Protein AF-D3D0L4-F1 (afdb_monomer_lite)

Sequence (229 aa):
MRTARRAQARGGSRGRPVRPGLAGVAFLGLAGSCLVVATGGRLARQPLAEPPTTWGGLLNPVSTDSMSVLPALLIGGIALTLAAWVRAYVLAESHRLSARAGLVLLALWMAPVTFGPPILSLDVYSYAAHGMMLATSLDPYSTAPVALPLGSPQITAVDPLWRSSLAPYGPLALAVFRAVHTLTGGSLIGRHRFRQRTTRTTGWLPRGGQSRVTPAGQTTWTVLFLLRA

Radius of gyration: 30.17 Å; chains: 1; bounding box: 71×50×128 Å

Secondary structure (DSSP, 8-state):
--------------PPP-PPPHHHHHHHHHHHHHHHHHHHHHHS--TT---S--GGGTT----SSS--SHHHHHHHHHHHHHHHHHHHHHHHHTT-S-HHHHHHHHHHHHHHHHHS---S-SHHHHHHHHHHHHHTT--TTTS-GGGSPTT-HHHHTS-GGGTTPPP-S-HHHHHHHHHHHHHHTT-SSTT--------------------------------------

Structure (mmCIF, N/CA/C/O backbone):
data_AF-D3D0L4-F1
#
_entry.id   AF-D3D0L4-F1
#
loop_
_atom_site.group_PDB
_atom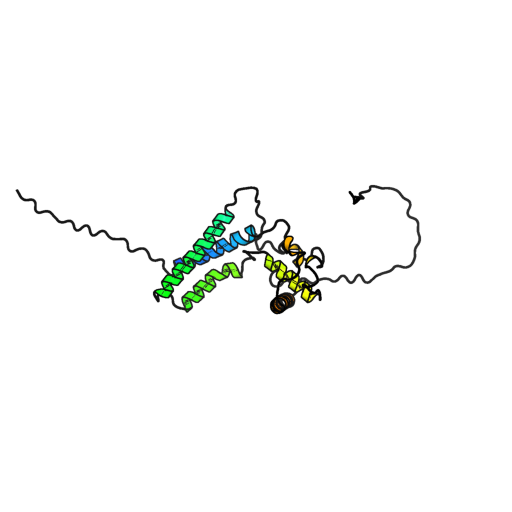_site.id
_atom_site.type_symbol
_atom_site.label_atom_id
_atom_site.label_alt_id
_atom_site.label_comp_id
_atom_site.label_asym_id
_atom_site.label_entity_id
_atom_site.label_seq_id
_atom_site.pdbx_PDB_ins_code
_atom_site.Cartn_x
_atom_site.Cartn_y
_atom_site.Cartn_z
_atom_site.occupancy
_atom_site.B_iso_or_equiv
_atom_site.auth_seq_id
_atom_site.auth_comp_id
_atom_site.auth_asym_id
_atom_site.auth_atom_id
_atom_site.pdbx_PDB_model_num
ATOM 1 N N . MET A 1 1 ? -24.175 31.500 70.469 1.00 50.28 1 MET A N 1
ATOM 2 C CA . MET A 1 1 ? -23.098 30.621 69.953 1.00 50.28 1 MET A CA 1
ATOM 3 C C . MET A 1 1 ? -23.670 29.259 69.565 1.00 50.28 1 MET A C 1
ATOM 5 O O . MET A 1 1 ? -24.008 28.508 70.465 1.00 50.28 1 MET A O 1
ATOM 9 N N . ARG A 1 2 ? -23.782 28.957 68.262 1.00 44.59 2 ARG A N 1
ATOM 10 C CA . ARG A 1 2 ? -23.497 27.649 67.615 1.00 44.59 2 ARG A CA 1
ATOM 11 C C . ARG A 1 2 ? -24.146 27.597 66.230 1.00 44.59 2 ARG A C 1
ATOM 13 O O . ARG A 1 2 ? -25.308 27.259 66.052 1.00 44.59 2 ARG A O 1
ATOM 20 N N . THR A 1 3 ? -23.331 27.960 65.255 1.00 51.41 3 THR A N 1
ATOM 21 C CA . THR A 1 3 ? -23.494 27.743 63.823 1.00 51.41 3 THR A CA 1
ATOM 22 C C . THR A 1 3 ? -23.513 26.240 63.520 1.00 51.41 3 THR A C 1
ATOM 24 O O . THR A 1 3 ? -22.490 25.564 63.620 1.00 51.41 3 THR A O 1
ATOM 27 N N . ALA A 1 4 ? -24.672 25.696 63.142 1.00 52.41 4 ALA A N 1
ATOM 28 C CA . ALA A 1 4 ? -24.765 24.341 62.605 1.00 52.41 4 ALA A CA 1
ATOM 29 C C . ALA A 1 4 ? -24.434 24.370 61.105 1.00 52.41 4 ALA A C 1
ATOM 31 O O . ALA A 1 4 ? -25.174 24.867 60.259 1.00 52.41 4 ALA A O 1
ATOM 32 N N . ARG A 1 5 ? -23.230 23.884 60.824 1.00 51.62 5 ARG A N 1
ATOM 33 C CA . ARG A 1 5 ? -22.527 23.821 59.547 1.00 51.62 5 ARG A CA 1
ATOM 34 C C . ARG A 1 5 ? -23.326 22.993 58.526 1.00 51.62 5 ARG A C 1
ATOM 36 O O . ARG A 1 5 ? -23.406 21.774 58.645 1.00 51.62 5 ARG A O 1
ATOM 43 N N . ARG A 1 6 ? -23.873 23.646 57.492 1.00 51.75 6 ARG A N 1
ATOM 44 C CA . ARG A 1 6 ? -24.316 22.995 56.244 1.00 51.75 6 ARG A CA 1
ATOM 45 C C . ARG A 1 6 ? -23.112 22.265 55.638 1.00 51.75 6 ARG A C 1
ATOM 47 O O . ARG A 1 6 ? -22.229 22.896 55.061 1.00 51.75 6 ARG A O 1
ATOM 54 N N . ALA A 1 7 ? -23.058 20.946 55.785 1.00 52.03 7 ALA A N 1
ATOM 55 C CA . ALA A 1 7 ? -22.120 20.110 55.051 1.00 52.03 7 ALA A CA 1
ATOM 56 C C . ALA A 1 7 ? -22.568 20.065 53.583 1.00 52.03 7 ALA A C 1
ATOM 58 O O . ALA A 1 7 ? -23.422 19.281 53.183 1.00 52.03 7 ALA A O 1
ATOM 59 N N . GLN A 1 8 ? -22.015 20.978 52.789 1.00 53.69 8 GLN A N 1
ATOM 60 C CA . GLN A 1 8 ? -22.082 20.958 51.335 1.00 53.69 8 GLN A CA 1
ATOM 61 C C . GLN A 1 8 ? -21.360 19.698 50.845 1.00 53.69 8 GLN A C 1
ATOM 63 O O . GLN A 1 8 ? -20.135 19.668 50.728 1.00 53.69 8 GLN A O 1
ATOM 68 N N . ALA A 1 9 ? -22.127 18.648 50.559 1.00 51.22 9 ALA A N 1
ATOM 69 C CA . ALA A 1 9 ? -21.675 17.529 49.752 1.00 51.22 9 ALA A CA 1
ATOM 70 C C . ALA A 1 9 ? -21.404 18.047 48.330 1.00 51.22 9 ALA A C 1
ATOM 72 O O . ALA A 1 9 ? -22.273 18.043 47.461 1.00 51.22 9 ALA A O 1
ATOM 73 N N . ARG A 1 10 ? -20.188 18.551 48.096 1.00 53.88 10 ARG A N 1
ATOM 74 C CA . ARG A 1 10 ? -19.657 18.799 46.754 1.00 53.88 10 ARG A CA 1
ATOM 75 C C . ARG A 1 10 ? -19.367 17.442 46.116 1.00 53.88 10 ARG A C 1
ATOM 77 O O . ARG A 1 10 ? -18.237 16.964 46.124 1.00 53.88 10 ARG A O 1
ATOM 84 N N . GLY A 1 11 ? -20.416 16.810 45.596 1.00 48.56 11 GLY A N 1
ATOM 85 C CA . GLY A 1 11 ? -20.306 15.693 44.671 1.00 48.56 11 GLY A CA 1
ATOM 86 C C . GLY A 1 11 ? -19.622 16.183 43.402 1.00 48.56 11 GLY A C 1
ATOM 87 O O . GLY A 1 11 ? -20.273 16.689 42.495 1.00 48.56 11 GLY A O 1
ATOM 88 N N . GLY A 1 12 ? -18.293 16.087 43.365 1.00 46.38 12 GLY A N 1
ATOM 89 C CA . GLY A 1 12 ? -17.525 16.308 42.152 1.00 46.38 12 GLY A CA 1
ATOM 90 C C . GLY A 1 12 ? -17.968 15.289 41.113 1.00 46.38 12 GLY A C 1
ATOM 91 O O . GLY A 1 12 ? -17.686 14.097 41.246 1.00 46.38 12 GLY A O 1
ATOM 92 N N . SER A 1 13 ? -18.673 15.753 40.085 1.00 54.22 13 SER A N 1
ATOM 93 C CA . SER A 1 13 ? -18.936 14.993 38.873 1.00 54.22 13 SER A CA 1
ATOM 94 C C . SER A 1 13 ? -17.592 14.669 38.223 1.00 54.22 13 SER A C 1
ATOM 96 O O . SER A 1 13 ? -17.082 15.440 37.410 1.00 54.22 13 SER A O 1
ATOM 98 N N . ARG A 1 14 ? -16.978 13.542 38.604 1.00 60.66 14 ARG A N 1
ATOM 99 C CA . ARG A 1 14 ? -15.892 12.942 37.828 1.00 60.66 14 ARG A CA 1
ATOM 100 C C . ARG A 1 14 ? -16.480 12.687 36.447 1.00 60.66 14 ARG A C 1
ATOM 102 O O . ARG A 1 14 ? -17.288 11.772 36.291 1.00 60.66 14 ARG A O 1
ATOM 109 N N . GLY A 1 15 ? -16.156 13.555 35.487 1.00 49.94 15 GLY A N 1
ATOM 110 C CA . GLY A 1 15 ? -16.607 13.421 34.110 1.00 49.94 15 GLY A CA 1
ATOM 111 C C . GLY A 1 15 ? -16.302 12.002 33.663 1.00 49.94 15 GLY A C 1
ATOM 112 O O . GLY A 1 15 ? -15.143 11.585 33.684 1.00 49.94 15 GLY A O 1
ATOM 113 N N . ARG A 1 16 ? -17.344 11.219 33.355 1.00 56.38 16 ARG A N 1
ATOM 114 C CA . ARG A 1 16 ? -17.141 9.890 32.780 1.00 56.38 16 ARG A CA 1
ATOM 115 C C . ARG A 1 16 ? -16.268 10.101 31.543 1.00 56.38 16 ARG A C 1
ATOM 117 O O . ARG A 1 16 ? -16.664 10.906 30.700 1.00 56.38 16 ARG A O 1
ATOM 124 N N . PRO A 1 17 ? -15.101 9.441 31.428 1.00 56.28 17 PRO A N 1
ATOM 125 C CA . PRO A 1 17 ? -14.275 9.589 30.242 1.00 56.28 17 PRO A CA 1
ATOM 126 C C . PRO A 1 17 ? -15.148 9.267 29.031 1.00 56.28 17 PRO A C 1
ATOM 128 O O . PRO A 1 17 ? -15.753 8.191 28.980 1.00 56.28 17 PRO A O 1
ATOM 131 N N . VAL A 1 18 ? -15.272 10.225 28.107 1.00 60.69 18 VAL A N 1
ATOM 132 C CA . VAL A 1 18 ? -16.044 10.057 26.874 1.00 60.69 18 VAL A CA 1
ATOM 133 C C . VAL A 1 18 ? -15.388 8.915 26.112 1.00 60.69 18 VAL A C 1
ATOM 135 O O . VAL A 1 18 ? -14.315 9.062 25.528 1.00 60.69 18 VAL A O 1
ATOM 138 N N . ARG A 1 19 ? -15.991 7.727 26.191 1.00 63.28 19 ARG A N 1
ATOM 139 C CA . ARG A 1 19 ? -15.509 6.566 25.452 1.00 63.28 19 ARG A CA 1
ATOM 140 C C . ARG A 1 19 ? -15.881 6.798 23.988 1.00 63.28 19 ARG A C 1
ATOM 142 O O . ARG A 1 19 ? -17.060 7.011 23.710 1.00 63.28 19 ARG A O 1
ATOM 149 N N . PRO A 1 20 ? -14.916 6.782 23.060 1.00 63.25 20 PRO A N 1
ATOM 150 C CA . PRO A 1 20 ? -15.214 6.943 21.644 1.00 63.25 20 PRO A CA 1
ATOM 151 C C . PRO A 1 20 ? -16.173 5.834 21.202 1.00 63.25 20 PRO A C 1
ATOM 153 O O . PRO A 1 20 ? -15.928 4.652 21.452 1.00 63.25 20 PRO A O 1
ATOM 156 N N . GLY A 1 21 ? -17.272 6.214 20.555 1.00 85.19 21 GLY A N 1
ATOM 157 C CA . GLY A 1 21 ? -18.144 5.254 19.886 1.00 85.19 21 GLY A CA 1
ATOM 158 C C . GLY A 1 21 ? -17.439 4.598 18.696 1.00 85.19 21 GLY A C 1
ATOM 159 O O . GLY A 1 21 ? -16.417 5.094 18.215 1.00 85.19 21 GLY A O 1
ATOM 160 N N . LEU A 1 22 ? -18.019 3.510 18.184 1.00 91.50 22 LEU A N 1
ATOM 161 C CA . LEU A 1 22 ? -17.522 2.776 17.012 1.00 91.50 22 LEU A CA 1
ATOM 162 C C . LEU A 1 22 ? -17.216 3.705 15.821 1.00 91.50 22 LEU A C 1
ATOM 164 O O . LEU A 1 22 ? -16.185 3.559 15.174 1.00 91.50 22 LEU A O 1
ATOM 168 N N . ALA A 1 23 ? -18.068 4.706 15.583 1.00 93.12 23 ALA A N 1
ATOM 169 C CA . ALA A 1 23 ? -17.879 5.699 14.526 1.00 93.12 23 ALA A CA 1
ATOM 170 C C . ALA A 1 23 ? -16.586 6.517 14.691 1.00 93.12 23 ALA A C 1
ATOM 172 O O . ALA A 1 23 ? -15.894 6.786 13.714 1.00 93.12 23 ALA A O 1
ATOM 173 N N . GLY A 1 24 ? -16.214 6.866 15.927 1.00 94.19 24 GLY A N 1
ATOM 174 C CA . GLY A 1 24 ? -14.961 7.571 16.199 1.00 94.19 24 GLY A CA 1
ATOM 175 C C . GLY A 1 24 ? -13.737 6.698 15.923 1.00 94.19 24 GLY A C 1
ATOM 176 O O . GLY A 1 24 ? -12.728 7.193 15.435 1.00 94.19 24 GLY A O 1
ATOM 177 N N . VAL A 1 25 ? -13.835 5.393 16.191 1.00 95.94 25 VAL A N 1
ATOM 178 C CA . VAL A 1 25 ? -12.782 4.416 15.869 1.00 95.94 25 VAL A CA 1
ATOM 179 C C . VAL A 1 25 ? -12.662 4.233 14.353 1.00 95.94 25 VAL A C 1
ATOM 181 O O . VAL A 1 25 ? -11.556 4.290 13.819 1.00 95.94 25 VAL A O 1
ATOM 184 N N . ALA A 1 26 ? -13.796 4.113 13.656 1.00 96.88 26 ALA A N 1
ATOM 185 C CA . ALA A 1 26 ? -13.862 4.049 12.198 1.00 96.88 26 ALA A CA 1
ATOM 186 C C . ALA A 1 26 ? -13.193 5.265 11.544 1.00 96.88 26 ALA A C 1
ATOM 188 O O . ALA A 1 26 ? -12.295 5.098 10.720 1.00 96.88 26 ALA A O 1
ATOM 189 N N . PHE A 1 27 ? -13.583 6.471 11.968 1.00 97.12 27 PHE A N 1
ATOM 190 C CA . PHE A 1 27 ? -13.041 7.726 11.455 1.00 97.12 27 PHE A CA 1
ATOM 191 C C . PHE A 1 27 ? -11.536 7.849 11.692 1.00 97.12 27 PHE A C 1
ATOM 193 O O . PHE A 1 27 ? -10.813 8.221 10.776 1.00 97.12 27 PHE A O 1
ATOM 200 N N . LEU A 1 28 ? -11.053 7.504 12.889 1.00 97.25 28 LEU A N 1
ATOM 201 C CA . LEU A 1 28 ? -9.634 7.615 13.226 1.00 97.25 28 LEU A CA 1
ATOM 202 C C . LEU A 1 28 ? -8.756 6.769 12.289 1.00 97.25 28 LEU A C 1
ATOM 204 O O . LEU A 1 28 ? -7.751 7.260 11.780 1.00 97.25 28 LEU A O 1
ATOM 208 N N . GLY A 1 29 ? -9.157 5.520 12.027 1.00 97.56 29 GLY A N 1
ATOM 209 C CA . GLY A 1 29 ? -8.407 4.633 11.135 1.00 97.56 29 GLY A CA 1
ATOM 210 C C . GLY A 1 29 ? -8.537 5.019 9.661 1.00 97.56 29 GLY A C 1
ATOM 211 O O . GLY A 1 29 ? -7.560 4.932 8.919 1.00 97.56 29 GLY A O 1
ATOM 212 N N . LEU A 1 30 ? -9.700 5.526 9.235 1.00 98.19 30 LEU A N 1
ATOM 213 C CA . LEU A 1 30 ? -9.877 6.049 7.879 1.00 98.19 30 LEU A CA 1
ATOM 214 C C . LEU A 1 30 ? -9.027 7.308 7.649 1.00 98.19 30 LEU A C 1
ATOM 216 O O . LEU A 1 30 ? -8.310 7.399 6.661 1.00 98.19 30 LEU A O 1
ATOM 220 N N . ALA A 1 31 ? -9.056 8.263 8.579 1.00 98.06 31 ALA A N 1
ATOM 221 C CA . ALA A 1 31 ? -8.239 9.470 8.506 1.00 98.06 31 ALA A CA 1
ATOM 222 C C . ALA A 1 31 ? -6.740 9.131 8.510 1.00 98.06 31 ALA A C 1
ATOM 224 O O . ALA A 1 31 ? -5.983 9.674 7.706 1.00 98.06 31 ALA A O 1
ATOM 225 N N . GLY A 1 32 ? -6.327 8.195 9.373 1.00 97.75 32 GLY A N 1
ATOM 226 C CA . GLY A 1 32 ? -4.952 7.709 9.435 1.00 97.75 32 GLY A CA 1
ATOM 227 C C . GLY A 1 32 ? -4.485 7.084 8.120 1.00 97.75 32 GLY A C 1
ATOM 228 O O . GLY A 1 32 ? -3.486 7.525 7.556 1.00 97.75 32 GLY A O 1
ATOM 229 N N . SER A 1 33 ? -5.236 6.119 7.586 1.00 97.38 33 SER A N 1
ATOM 230 C CA . SER A 1 33 ? -4.911 5.455 6.314 1.00 97.38 33 SER A CA 1
ATOM 231 C C . SER A 1 33 ? -4.908 6.419 5.123 1.00 97.38 33 SER A C 1
ATOM 233 O O . SER A 1 33 ? -3.986 6.370 4.311 1.00 97.38 33 SER A O 1
ATOM 235 N N . CYS A 1 34 ? -5.857 7.358 5.047 1.00 96.75 34 CYS A N 1
ATOM 236 C CA . CYS A 1 34 ? -5.851 8.413 4.031 1.00 96.75 34 CYS A CA 1
ATOM 237 C C . CYS A 1 34 ? -4.598 9.297 4.115 1.00 96.75 34 CYS A C 1
ATOM 239 O O . CYS A 1 34 ? -4.008 9.603 3.082 1.00 96.75 34 CYS A O 1
ATOM 241 N N . LEU A 1 35 ? -4.160 9.686 5.318 1.00 95.94 35 LEU A N 1
ATOM 242 C CA . LEU A 1 35 ? -2.928 10.462 5.501 1.00 95.94 35 LEU A CA 1
ATOM 243 C C . LEU A 1 35 ? -1.690 9.676 5.067 1.00 95.94 35 LEU A C 1
ATOM 245 O O . LEU A 1 35 ? -0.833 10.228 4.376 1.00 95.94 35 LEU A O 1
ATOM 249 N N . VAL A 1 36 ? -1.611 8.391 5.425 1.00 95.62 36 VAL A N 1
ATOM 250 C CA . VAL A 1 36 ? -0.516 7.507 4.998 1.00 95.62 36 VAL A CA 1
ATOM 251 C C . VAL A 1 36 ? -0.472 7.411 3.473 1.00 95.62 36 VAL A C 1
ATOM 253 O O . VAL A 1 36 ? 0.590 7.568 2.883 1.00 95.62 36 VAL A O 1
ATOM 256 N N . VAL A 1 37 ? -1.619 7.241 2.815 1.00 94.19 37 VAL A N 1
ATOM 257 C CA . VAL A 1 37 ? -1.702 7.178 1.347 1.00 94.19 37 VAL A CA 1
ATOM 258 C C . VAL A 1 37 ? -1.348 8.516 0.695 1.00 94.19 37 VAL A C 1
ATOM 260 O O . VAL A 1 37 ? -0.627 8.548 -0.301 1.00 94.19 37 VAL A O 1
ATOM 263 N N . ALA A 1 38 ? -1.805 9.629 1.270 1.00 92.38 38 ALA A N 1
ATOM 264 C CA . ALA A 1 38 ? -1.560 10.974 0.752 1.00 92.38 38 ALA A CA 1
ATOM 265 C C . ALA A 1 38 ? -0.086 11.407 0.820 1.00 92.38 38 ALA A C 1
ATOM 267 O O . ALA A 1 38 ? 0.339 12.302 0.085 1.00 92.38 38 ALA A O 1
ATOM 268 N N . THR A 1 39 ? 0.690 10.799 1.719 1.00 91.38 39 THR A N 1
ATOM 269 C CA . THR A 1 39 ? 2.065 11.217 2.027 1.00 91.38 39 THR A CA 1
ATOM 270 C C . THR A 1 39 ? 3.106 10.170 1.643 1.00 91.38 39 THR A C 1
ATOM 272 O O . THR A 1 39 ? 4.145 10.536 1.097 1.00 91.38 39 THR A O 1
ATOM 275 N N . GLY A 1 40 ? 2.831 8.883 1.868 1.00 88.69 40 GLY A N 1
ATOM 276 C CA . GLY A 1 40 ? 3.802 7.799 1.737 1.00 88.69 40 GLY A CA 1
ATOM 277 C C . GLY A 1 40 ? 4.385 7.678 0.333 1.00 88.69 40 GLY A C 1
ATOM 278 O O . GLY A 1 40 ? 5.600 7.727 0.169 1.00 88.69 40 GLY A O 1
ATOM 279 N N . GLY A 1 41 ? 3.536 7.639 -0.699 1.00 85.81 41 GLY A N 1
ATOM 280 C CA . GLY A 1 41 ? 3.996 7.507 -2.088 1.00 85.81 41 GLY A CA 1
ATOM 281 C C . GLY A 1 41 ? 4.897 8.658 -2.553 1.00 85.81 41 GLY A C 1
ATOM 282 O O . GLY A 1 41 ? 5.823 8.454 -3.335 1.00 85.81 41 GLY A O 1
ATOM 283 N N . A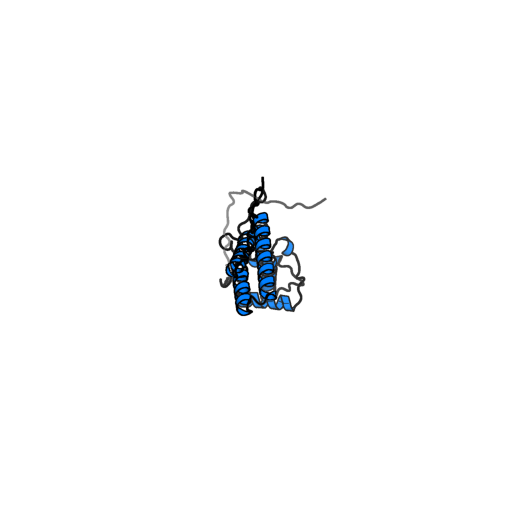RG A 1 42 ? 4.672 9.864 -2.022 1.00 86.81 42 ARG A N 1
ATOM 284 C CA . ARG A 1 42 ? 5.482 11.057 -2.309 1.00 86.81 42 ARG A CA 1
ATOM 285 C C . ARG A 1 42 ? 6.840 11.016 -1.612 1.00 86.81 42 ARG A C 1
ATOM 287 O O . ARG A 1 42 ? 7.813 11.522 -2.156 1.00 86.81 42 ARG A O 1
ATOM 294 N N . LEU A 1 43 ? 6.896 10.426 -0.418 1.00 84.50 43 LEU A N 1
ATOM 295 C CA . LEU A 1 43 ? 8.119 10.274 0.374 1.00 84.50 43 LEU A CA 1
ATOM 296 C C . LEU A 1 43 ? 8.968 9.076 -0.069 1.00 84.50 43 LEU A C 1
ATOM 298 O O . LEU A 1 43 ? 10.183 9.121 0.064 1.00 84.50 43 LEU A O 1
ATOM 302 N N . ALA A 1 44 ? 8.348 8.035 -0.630 1.00 80.69 44 ALA A N 1
ATOM 303 C CA . ALA A 1 44 ? 9.037 6.864 -1.173 1.00 80.69 44 ALA A CA 1
ATOM 304 C C . ALA A 1 44 ? 9.652 7.104 -2.570 1.00 80.69 44 ALA A C 1
ATOM 306 O O . ALA A 1 44 ? 10.280 6.211 -3.137 1.00 80.69 44 ALA A O 1
ATOM 307 N N . ARG A 1 45 ? 9.444 8.284 -3.168 1.00 80.00 45 ARG A N 1
ATOM 308 C CA . ARG A 1 45 ? 9.898 8.599 -4.526 1.00 80.00 45 ARG A CA 1
ATOM 309 C C . ARG A 1 45 ? 11.408 8.795 -4.598 1.00 80.00 45 ARG A C 1
ATOM 311 O O . ARG A 1 45 ? 11.953 9.678 -3.948 1.00 80.00 45 ARG A O 1
ATOM 318 N N . GLN A 1 46 ? 12.042 8.056 -5.504 1.00 79.88 46 GLN A N 1
ATOM 319 C CA . GLN A 1 46 ? 13.424 8.308 -5.908 1.00 79.88 46 GLN A CA 1
ATOM 320 C C . GLN A 1 46 ? 13.490 9.288 -7.090 1.00 79.88 46 GLN A C 1
ATOM 322 O O . GLN A 1 46 ? 12.660 9.174 -7.999 1.00 79.88 46 GLN A O 1
ATOM 327 N N . PRO A 1 47 ? 14.492 10.190 -7.150 1.00 80.31 47 PRO A N 1
ATOM 328 C CA . PRO A 1 47 ? 14.618 11.185 -8.224 1.00 80.31 47 PRO A CA 1
ATOM 329 C C . PRO A 1 47 ? 14.726 10.594 -9.634 1.00 80.31 47 PRO A C 1
ATOM 331 O O . PRO A 1 47 ? 14.257 11.193 -10.594 1.00 80.31 47 PRO A O 1
ATOM 334 N N . LEU A 1 48 ? 15.338 9.416 -9.758 1.00 83.88 48 LEU A N 1
ATOM 335 C CA . LEU A 1 48 ? 15.636 8.769 -11.040 1.00 83.88 48 LEU A CA 1
ATOM 336 C C . LEU A 1 48 ? 14.688 7.603 -11.372 1.00 83.88 48 LEU A C 1
ATOM 338 O O . LEU A 1 48 ? 14.868 6.948 -12.400 1.00 83.88 48 LEU A O 1
ATOM 342 N N . ALA A 1 49 ? 13.719 7.302 -10.502 1.00 85.94 49 ALA A N 1
ATOM 343 C CA . ALA A 1 49 ? 12.671 6.318 -10.765 1.00 85.94 49 ALA A CA 1
ATOM 344 C C . ALA A 1 49 ? 11.421 7.047 -11.243 1.00 85.94 49 ALA A C 1
ATOM 346 O O . ALA A 1 49 ? 10.965 7.949 -10.554 1.00 85.94 49 ALA A O 1
ATOM 347 N N . GLU A 1 50 ? 10.838 6.649 -12.369 1.00 86.81 50 GLU A N 1
ATOM 348 C CA . GLU A 1 50 ? 9.667 7.282 -12.982 1.00 86.81 50 GLU A CA 1
ATOM 349 C C . GLU A 1 50 ? 8.478 6.308 -13.031 1.00 86.81 50 GLU A C 1
ATOM 351 O O . GLU A 1 50 ? 8.367 5.504 -13.959 1.00 86.81 50 GLU A O 1
ATOM 356 N N . PRO A 1 51 ? 7.572 6.357 -12.036 1.00 84.88 51 PRO A N 1
ATOM 357 C CA . PRO A 1 51 ? 6.311 5.647 -12.054 1.00 84.88 51 PRO A CA 1
ATOM 358 C C . PRO A 1 51 ? 5.511 5.924 -13.330 1.00 84.88 51 PRO A C 1
ATOM 360 O O . PRO A 1 51 ? 5.476 7.058 -13.810 1.00 84.88 51 PRO A O 1
ATOM 363 N N . PRO A 1 52 ? 4.757 4.930 -13.816 1.00 83.38 52 PRO A N 1
ATOM 364 C CA . PRO A 1 52 ? 3.941 5.043 -15.027 1.00 83.38 52 PRO A CA 1
ATOM 365 C C . PRO A 1 52 ? 2.781 6.048 -14.911 1.00 83.38 52 PRO A C 1
ATOM 367 O O . PRO A 1 52 ? 2.144 6.375 -15.908 1.00 83.38 52 PRO A O 1
ATOM 370 N N . THR A 1 53 ? 2.456 6.504 -13.699 1.00 86.25 53 THR A N 1
ATOM 371 C CA . THR A 1 53 ? 1.434 7.518 -13.426 1.00 86.25 53 THR A CA 1
ATOM 372 C C . THR A 1 53 ? 1.798 8.312 -12.182 1.00 86.25 53 THR A C 1
ATOM 374 O O . THR A 1 53 ? 2.485 7.819 -11.288 1.00 86.25 53 THR A O 1
ATOM 377 N N . THR A 1 54 ? 1.269 9.526 -12.081 1.00 84.38 54 THR A N 1
ATOM 378 C CA . THR A 1 54 ? 1.319 10.335 -10.860 1.00 84.38 54 THR A CA 1
ATOM 379 C C . THR A 1 54 ? 0.259 9.926 -9.836 1.00 84.38 54 THR A C 1
ATOM 381 O O . THR A 1 54 ? 0.277 10.431 -8.715 1.00 84.38 54 THR A O 1
ATOM 384 N N . TRP A 1 55 ? -0.674 9.041 -10.211 1.00 86.62 55 TRP A N 1
ATOM 385 C CA . TRP A 1 55 ? -1.786 8.576 -9.372 1.00 86.62 55 TRP A CA 1
ATOM 386 C C . TRP A 1 55 ? -2.624 9.738 -8.818 1.00 86.62 55 TRP A C 1
ATOM 388 O O . TRP A 1 55 ? -2.871 9.845 -7.619 1.00 86.62 55 TRP A O 1
ATOM 398 N N . GLY A 1 56 ? -2.992 10.678 -9.696 1.00 86.00 56 GLY A N 1
ATOM 399 C CA . GLY A 1 56 ? -3.717 11.892 -9.303 1.00 86.00 56 GLY A CA 1
ATOM 400 C C . GLY A 1 56 ? -2.877 12.882 -8.485 1.00 86.00 56 GLY A C 1
ATOM 401 O O . GLY A 1 56 ? -3.431 13.717 -7.780 1.00 86.00 56 GLY A O 1
ATOM 402 N N . GLY A 1 57 ? -1.546 12.782 -8.553 1.00 85.94 57 GLY A N 1
ATOM 403 C CA . GLY A 1 57 ? -0.602 13.631 -7.820 1.00 85.94 57 GLY A CA 1
ATOM 404 C C . GLY A 1 57 ? -0.055 13.013 -6.530 1.00 85.94 57 GLY A C 1
ATOM 405 O O . GLY A 1 57 ? 0.863 13.569 -5.927 1.00 85.94 57 GLY A O 1
ATOM 406 N N . LEU A 1 58 ? -0.550 11.838 -6.135 1.00 87.69 58 LEU A N 1
ATOM 407 C CA . LEU A 1 58 ? -0.092 11.103 -4.950 1.00 87.69 58 LEU A CA 1
ATOM 408 C C . LEU A 1 58 ? 1.335 10.539 -5.083 1.00 87.69 58 LEU A C 1
ATOM 410 O O . LEU A 1 58 ? 1.927 10.138 -4.086 1.00 87.69 58 LEU A O 1
ATOM 414 N N . LEU A 1 59 ? 1.901 10.527 -6.293 1.00 86.94 59 LEU A N 1
ATOM 415 C CA . LEU A 1 59 ? 3.289 10.139 -6.581 1.00 86.94 59 LEU A CA 1
ATOM 416 C C . LEU A 1 59 ? 4.138 11.299 -7.125 1.00 86.94 59 LEU A C 1
ATOM 418 O O . LEU A 1 59 ? 5.205 11.063 -7.707 1.00 86.94 59 LEU A O 1
ATOM 422 N N . ASN A 1 60 ? 3.667 12.544 -6.986 1.00 86.12 60 ASN A N 1
ATOM 423 C CA . ASN A 1 60 ? 4.438 13.708 -7.410 1.00 86.12 60 ASN A CA 1
ATOM 424 C C . ASN A 1 60 ? 5.698 13.855 -6.546 1.00 86.12 60 ASN A C 1
ATOM 426 O O . ASN A 1 60 ? 5.598 13.740 -5.317 1.00 86.12 60 ASN A O 1
ATOM 430 N N . PRO A 1 61 ? 6.858 14.138 -7.168 1.00 80.00 61 PRO A N 1
ATOM 431 C CA . PRO A 1 61 ? 8.095 14.356 -6.438 1.00 80.00 61 PRO A CA 1
ATOM 432 C C . PRO A 1 61 ? 7.947 15.539 -5.477 1.00 80.00 61 PRO A C 1
ATOM 434 O O . PRO A 1 61 ? 7.186 16.481 -5.715 1.00 80.00 61 PRO A O 1
ATOM 437 N N . VAL A 1 62 ? 8.668 15.464 -4.367 1.00 81.00 62 VAL A N 1
ATOM 438 C CA . VAL A 1 62 ? 8.701 16.496 -3.331 1.00 81.00 62 VAL A CA 1
ATOM 439 C C . VAL A 1 62 ? 10.111 17.055 -3.310 1.00 81.00 62 VAL A C 1
ATOM 441 O O . VAL A 1 62 ? 11.067 16.284 -3.300 1.00 81.00 62 VAL A O 1
ATOM 444 N N . SER A 1 63 ? 10.246 18.380 -3.310 1.00 75.81 63 SER A N 1
ATOM 445 C CA . SER A 1 63 ? 11.547 19.014 -3.127 1.00 75.81 63 SER A CA 1
ATOM 446 C C . SER A 1 63 ? 12.080 18.714 -1.725 1.00 75.81 63 SER A C 1
ATOM 448 O O . SER A 1 63 ? 11.384 18.887 -0.724 1.00 75.81 63 SER A O 1
ATOM 450 N N . THR A 1 64 ? 13.327 18.257 -1.654 1.00 68.88 64 THR A N 1
ATOM 451 C CA . THR A 1 64 ? 14.043 18.001 -0.394 1.00 68.88 64 THR A CA 1
ATOM 452 C C . THR A 1 64 ? 14.762 19.239 0.139 1.00 68.88 64 THR A C 1
ATOM 454 O O . THR A 1 64 ? 15.270 19.219 1.254 1.00 68.88 64 THR A O 1
ATOM 457 N N . ASP A 1 65 ? 14.766 20.330 -0.629 1.00 71.50 65 ASP A N 1
ATOM 458 C CA . ASP A 1 65 ? 15.517 21.559 -0.339 1.00 71.50 65 ASP A CA 1
ATOM 459 C C . ASP A 1 65 ? 14.867 22.430 0.750 1.00 71.50 65 ASP A C 1
ATOM 461 O O . ASP A 1 65 ? 15.327 23.525 1.062 1.00 71.50 65 ASP A O 1
ATOM 465 N N . SER A 1 66 ? 13.748 21.990 1.325 1.00 72.62 66 SER A N 1
ATOM 466 C CA . SER A 1 66 ? 13.016 22.715 2.362 1.00 72.62 66 SER A CA 1
ATOM 467 C C . SER A 1 66 ? 12.391 21.750 3.361 1.00 72.62 66 SER A C 1
ATOM 469 O O . SER A 1 66 ? 12.077 20.604 3.036 1.00 72.62 66 SER A O 1
ATOM 471 N N . MET A 1 67 ? 12.177 22.223 4.592 1.00 75.75 67 MET A N 1
ATOM 472 C CA . MET A 1 67 ? 11.478 21.457 5.625 1.00 75.75 67 MET A CA 1
ATOM 473 C C . MET A 1 67 ? 10.064 21.103 5.147 1.00 75.75 67 MET A C 1
ATOM 475 O O . MET A 1 67 ? 9.195 21.963 5.022 1.00 75.75 67 MET A O 1
ATOM 479 N N . SER A 1 68 ? 9.841 19.820 4.870 1.00 85.75 68 SER A N 1
ATOM 480 C CA . SER A 1 68 ? 8.549 19.299 4.431 1.00 85.75 68 SER A CA 1
ATOM 481 C C . SER A 1 68 ? 7.707 18.868 5.629 1.00 85.75 68 SER A C 1
ATOM 483 O O . SER A 1 68 ? 8.192 18.193 6.533 1.00 85.75 68 SER A O 1
ATOM 485 N N . VAL A 1 69 ? 6.413 19.197 5.613 1.00 89.56 69 VAL A N 1
ATOM 486 C CA . VAL A 1 69 ? 5.439 18.705 6.607 1.00 89.56 69 VAL A CA 1
ATOM 487 C C . VAL A 1 69 ? 5.020 17.252 6.357 1.00 89.56 69 VAL A C 1
ATOM 489 O O . VAL A 1 69 ? 4.406 16.627 7.220 1.00 89.56 69 VAL A O 1
ATOM 492 N N . LEU A 1 70 ? 5.338 16.690 5.184 1.00 90.19 70 LEU A N 1
ATOM 493 C CA . LEU A 1 70 ? 4.870 15.362 4.779 1.00 90.19 70 LEU A CA 1
ATOM 494 C C . LEU A 1 70 ? 5.338 14.233 5.708 1.00 90.19 70 LEU A C 1
ATOM 496 O O . LEU A 1 70 ? 4.496 13.398 6.031 1.00 90.19 70 LEU A O 1
ATOM 500 N N . PRO A 1 71 ? 6.599 14.184 6.192 1.00 91.00 71 PRO A N 1
ATOM 501 C CA . PRO A 1 71 ? 7.014 13.159 7.149 1.00 91.00 71 PRO A CA 1
ATOM 502 C C . PRO A 1 71 ? 6.215 13.222 8.455 1.00 91.00 71 PRO A C 1
ATOM 504 O O . PRO A 1 71 ? 5.793 12.190 8.969 1.00 91.00 71 PRO A O 1
ATOM 507 N N . ALA A 1 72 ? 5.936 14.426 8.965 1.00 93.38 72 ALA A N 1
ATOM 508 C CA . ALA A 1 72 ? 5.126 14.600 10.168 1.00 93.38 72 ALA A CA 1
ATOM 509 C C . ALA A 1 72 ? 3.675 14.140 9.948 1.00 93.38 72 ALA A C 1
ATOM 511 O O . ALA A 1 72 ? 3.105 13.465 10.804 1.00 93.38 72 ALA A O 1
ATOM 512 N N . LEU A 1 73 ? 3.092 14.443 8.783 1.00 94.81 73 LEU A N 1
ATOM 513 C CA . LEU A 1 73 ? 1.759 13.968 8.402 1.00 94.81 73 LEU A CA 1
ATOM 514 C C . LEU A 1 73 ? 1.712 12.445 8.214 1.00 94.81 73 LEU A C 1
ATOM 516 O O . LEU A 1 73 ? 0.735 11.824 8.627 1.00 94.81 73 LEU A O 1
ATOM 520 N N . LEU A 1 74 ? 2.763 11.838 7.652 1.00 93.62 74 LEU A N 1
ATOM 521 C CA . LEU A 1 74 ? 2.894 10.385 7.532 1.00 93.62 74 LEU A CA 1
ATOM 522 C C . LEU A 1 74 ? 2.931 9.732 8.917 1.00 93.62 74 LEU A C 1
ATOM 524 O O . LEU A 1 74 ? 2.136 8.835 9.195 1.00 93.62 74 LEU A O 1
ATOM 528 N N . ILE A 1 75 ? 3.805 10.215 9.805 1.00 95.50 75 ILE A N 1
ATOM 529 C CA . ILE A 1 75 ? 3.916 9.724 11.186 1.00 95.50 75 ILE A CA 1
ATOM 530 C C . ILE A 1 75 ? 2.586 9.908 11.927 1.00 95.50 75 ILE A C 1
ATOM 532 O O . ILE A 1 75 ? 2.124 8.986 12.597 1.00 95.50 75 ILE A O 1
ATOM 536 N N . GLY A 1 76 ? 1.930 11.059 11.762 1.00 97.69 76 GLY A N 1
ATOM 537 C CA . GLY A 1 76 ? 0.597 11.315 12.305 1.00 97.69 76 GLY A CA 1
ATOM 538 C C . GLY A 1 76 ? -0.450 10.330 11.779 1.00 97.69 76 GLY A C 1
ATOM 539 O O . GLY A 1 76 ? -1.219 9.776 12.561 1.00 97.69 76 GLY A O 1
ATOM 540 N N . GLY A 1 77 ? -0.448 10.044 10.475 1.00 97.06 77 GLY A N 1
ATOM 541 C CA . GLY A 1 77 ? -1.330 9.055 9.855 1.00 97.06 77 GLY A CA 1
ATOM 542 C C . GLY A 1 77 ? -1.112 7.637 10.392 1.00 97.06 77 GLY A C 1
ATOM 543 O O . GLY A 1 77 ? -2.076 6.939 10.723 1.00 97.06 77 GLY A O 1
ATOM 544 N N . ILE A 1 78 ? 0.151 7.231 10.562 1.00 96.69 78 ILE A N 1
ATOM 545 C CA . ILE A 1 78 ? 0.523 5.954 11.189 1.00 96.69 78 ILE A CA 1
ATOM 546 C C . ILE A 1 78 ? 0.016 5.914 12.635 1.00 96.69 78 ILE A C 1
ATOM 548 O O . ILE A 1 78 ? -0.661 4.962 13.021 1.00 96.69 78 ILE A O 1
ATOM 552 N N . ALA A 1 79 ? 0.272 6.963 13.421 1.00 98.25 79 ALA A N 1
ATOM 553 C CA . ALA A 1 79 ? -0.154 7.048 14.815 1.00 98.25 79 ALA A CA 1
ATOM 554 C C . ALA A 1 79 ? -1.684 6.976 14.965 1.00 98.25 79 ALA A C 1
ATOM 556 O O . ALA A 1 79 ? -2.182 6.260 15.835 1.00 98.25 79 ALA A O 1
ATOM 557 N N . LEU A 1 80 ? -2.441 7.654 14.095 1.00 98.19 80 LEU A N 1
ATOM 558 C CA . LEU A 1 80 ? -3.905 7.578 14.063 1.00 98.19 80 LEU A CA 1
ATOM 559 C C . LEU A 1 80 ? -4.395 6.168 13.713 1.00 98.19 80 LEU A C 1
ATOM 561 O O . LEU A 1 80 ? -5.304 5.656 14.365 1.00 98.19 80 LEU A O 1
ATOM 565 N N . THR A 1 81 ? -3.765 5.516 12.735 1.00 97.25 81 THR A N 1
ATOM 566 C CA . THR A 1 81 ? -4.100 4.139 12.344 1.00 97.25 81 THR A CA 1
ATOM 567 C C . THR A 1 81 ? -3.846 3.162 13.494 1.00 97.25 81 THR A C 1
ATOM 569 O O . THR A 1 81 ? -4.712 2.351 13.822 1.00 97.25 81 THR A O 1
ATOM 572 N N . LEU A 1 82 ? -2.703 3.283 14.176 1.00 98.00 82 LEU A N 1
ATOM 573 C CA . LEU A 1 82 ? -2.367 2.474 15.352 1.00 98.00 82 LEU A CA 1
ATOM 574 C C . LEU A 1 82 ? -3.333 2.725 16.514 1.00 98.00 82 LEU A C 1
ATOM 576 O O . LEU A 1 82 ? -3.834 1.781 17.125 1.00 98.00 82 LEU A O 1
ATOM 580 N N . ALA A 1 83 ? -3.659 3.986 16.794 1.00 97.44 83 ALA A N 1
ATOM 581 C CA . ALA A 1 83 ? -4.631 4.333 17.822 1.00 97.44 83 ALA A CA 1
ATOM 582 C C . ALA A 1 83 ? -6.031 3.770 17.507 1.00 97.44 83 ALA A C 1
ATOM 584 O O . ALA A 1 83 ? -6.763 3.395 18.427 1.00 97.44 83 ALA A O 1
ATOM 585 N N . ALA A 1 84 ? -6.404 3.666 16.226 1.00 97.25 84 ALA A N 1
ATOM 586 C CA . ALA A 1 84 ? -7.682 3.098 15.804 1.00 97.25 84 ALA A CA 1
ATOM 587 C C . ALA A 1 84 ? -7.704 1.591 16.059 1.00 97.25 84 ALA A C 1
ATOM 589 O O . ALA A 1 84 ? -8.658 1.082 16.649 1.00 97.25 84 ALA A O 1
ATOM 590 N N . TRP A 1 85 ? -6.612 0.908 15.709 1.00 96.75 85 TRP A N 1
ATOM 591 C CA . TRP A 1 85 ? -6.396 -0.509 15.992 1.00 96.75 85 TRP A CA 1
ATOM 592 C C . TRP A 1 85 ? -6.457 -0.828 17.482 1.00 96.75 85 TRP A C 1
ATOM 594 O O . TRP A 1 85 ? -7.230 -1.695 17.884 1.00 96.75 85 TRP A O 1
ATOM 604 N N . VAL A 1 86 ? -5.721 -0.089 18.318 1.00 97.00 86 VAL A N 1
ATOM 605 C CA . VAL A 1 86 ? -5.739 -0.279 19.779 1.00 97.00 86 VAL A CA 1
ATOM 606 C C . VAL A 1 86 ? -7.150 -0.081 20.334 1.00 97.00 86 VAL A C 1
ATOM 608 O O . VAL A 1 86 ? -7.616 -0.859 21.165 1.00 97.00 86 VAL A O 1
ATOM 611 N N . ARG A 1 87 ? -7.883 0.927 19.851 1.00 95.81 87 ARG A N 1
ATOM 612 C CA . ARG A 1 87 ? -9.268 1.165 20.282 1.00 95.81 87 ARG A CA 1
ATOM 613 C C . ARG A 1 87 ? -10.227 0.069 19.824 1.00 95.81 87 ARG A C 1
ATOM 615 O O . ARG A 1 87 ? -11.082 -0.328 20.613 1.00 95.81 87 ARG A O 1
ATOM 622 N N . ALA A 1 88 ? -10.093 -0.427 18.596 1.00 95.56 88 ALA A N 1
ATOM 623 C CA . ALA A 1 88 ? -10.887 -1.553 18.111 1.00 95.56 88 ALA A CA 1
ATOM 624 C C . ALA A 1 88 ? -10.586 -2.832 18.899 1.00 95.56 88 ALA A C 1
ATOM 626 O O . ALA A 1 88 ? -11.525 -3.519 19.291 1.00 95.56 88 ALA A O 1
ATOM 627 N N . TYR A 1 89 ? -9.316 -3.090 19.217 1.00 95.62 89 TYR A N 1
ATOM 628 C CA . TYR A 1 89 ? -8.906 -4.198 20.078 1.00 95.62 89 TYR A CA 1
ATOM 629 C C . TYR A 1 89 ? -9.565 -4.112 21.462 1.00 95.62 89 TYR A C 1
ATOM 631 O O . TYR A 1 89 ? -10.217 -5.057 21.888 1.00 95.62 89 TYR A O 1
ATOM 639 N N . VAL A 1 90 ? -9.516 -2.951 22.127 1.00 95.38 90 VAL A N 1
ATOM 640 C CA . VAL A 1 90 ? -10.178 -2.755 23.433 1.00 95.38 90 VAL A CA 1
ATOM 641 C C . VAL A 1 90 ? -11.700 -2.953 23.349 1.00 95.38 90 VAL A C 1
ATOM 643 O O . VAL A 1 90 ? -12.323 -3.446 24.293 1.00 95.38 90 VAL A O 1
ATOM 646 N N . LEU A 1 91 ? -12.340 -2.569 22.238 1.00 93.94 91 LEU A N 1
ATOM 647 C CA . LEU A 1 91 ? -13.768 -2.831 22.021 1.00 93.94 91 LEU A CA 1
ATOM 648 C C . LEU A 1 91 ? -14.057 -4.321 21.790 1.00 93.94 91 LEU A C 1
ATOM 650 O O . LEU A 1 91 ? -15.050 -4.813 22.323 1.00 93.94 91 LEU A O 1
ATOM 654 N N . ALA A 1 92 ? -13.201 -5.026 21.049 1.00 93.94 92 ALA A N 1
ATOM 655 C CA . ALA A 1 92 ? -13.301 -6.468 20.830 1.00 93.94 92 ALA A CA 1
ATOM 656 C C . ALA A 1 92 ? -13.134 -7.251 22.136 1.00 93.94 92 ALA A C 1
ATOM 658 O O . ALA A 1 92 ? -14.004 -8.049 22.473 1.00 93.94 92 ALA A O 1
ATOM 659 N N . GLU A 1 93 ? -12.098 -6.930 22.912 1.00 95.25 93 GLU A N 1
ATOM 660 C CA . GLU A 1 93 ? -11.794 -7.568 24.198 1.00 95.25 93 GLU A CA 1
ATOM 661 C C . GLU A 1 93 ? -12.913 -7.364 25.226 1.00 95.25 93 GLU A C 1
ATOM 663 O O . GLU A 1 93 ? -13.207 -8.225 26.044 1.00 95.25 93 GLU A O 1
ATOM 668 N N . SER A 1 94 ? -13.607 -6.226 25.159 1.00 93.69 94 SER A N 1
ATOM 669 C CA . SER A 1 94 ? -14.765 -5.960 26.019 1.00 93.69 94 SER A CA 1
ATOM 670 C C . SER A 1 94 ? -16.095 -6.480 25.459 1.00 93.69 94 SER A C 1
ATOM 672 O O . SER A 1 94 ? -17.145 -6.046 25.929 1.00 93.69 94 SER A O 1
ATOM 674 N N . HIS A 1 95 ? -16.071 -7.357 24.446 1.00 92.44 95 HIS A N 1
ATOM 675 C CA . HIS A 1 95 ? -17.246 -7.906 23.750 1.00 92.44 95 HIS A CA 1
ATOM 676 C C . HIS A 1 95 ? -18.221 -6.841 23.208 1.00 92.44 95 HIS A C 1
ATOM 678 O O . HIS A 1 95 ? -19.415 -7.082 23.039 1.00 92.44 95 HIS A O 1
ATOM 684 N N . ARG A 1 96 ? -17.712 -5.638 22.914 1.00 91.00 96 ARG A N 1
ATOM 685 C CA . ARG A 1 96 ? -18.473 -4.495 22.374 1.00 91.00 96 ARG A CA 1
ATOM 686 C C . ARG A 1 96 ? -18.268 -4.291 20.874 1.00 91.00 96 ARG A C 1
ATOM 688 O O . ARG A 1 96 ? -18.818 -3.348 20.307 1.00 91.00 96 ARG A O 1
ATOM 695 N N . LEU A 1 97 ? -17.488 -5.157 20.232 1.00 93.62 97 LEU A N 1
ATOM 696 C CA . LEU A 1 97 ? -17.292 -5.193 18.788 1.00 93.62 97 LEU A CA 1
ATOM 697 C C . LEU A 1 97 ? -17.698 -6.572 18.268 1.00 93.62 97 LEU A C 1
ATOM 699 O O . LEU A 1 97 ? -17.094 -7.576 18.629 1.00 93.62 97 LEU A O 1
ATOM 703 N N . SER A 1 98 ? -18.714 -6.624 17.408 1.00 94.50 98 SER A N 1
ATOM 704 C CA . SER A 1 98 ? -19.064 -7.864 16.714 1.00 94.50 98 SER A CA 1
ATOM 705 C C . SER A 1 98 ? -18.049 -8.170 15.610 1.00 94.50 98 SER A C 1
ATOM 707 O O . SER A 1 98 ? -17.461 -7.254 15.030 1.00 94.50 98 SER A O 1
ATOM 709 N N . ALA A 1 99 ? -17.891 -9.448 15.250 1.00 94.56 99 ALA A N 1
ATOM 710 C CA . ALA A 1 99 ? -16.999 -9.858 14.159 1.00 94.56 99 ALA A CA 1
ATOM 711 C C . ALA A 1 99 ? -17.322 -9.131 12.840 1.00 94.56 99 ALA A C 1
ATOM 713 O O . ALA A 1 99 ? -16.426 -8.632 12.162 1.00 94.56 99 ALA A O 1
ATOM 714 N N . ARG A 1 100 ? -18.615 -8.980 12.516 1.00 96.31 100 ARG A N 1
ATOM 715 C CA . ARG A 1 100 ? -19.067 -8.233 11.332 1.00 96.31 100 ARG A CA 1
ATOM 716 C C . ARG A 1 100 ? -18.642 -6.765 11.382 1.00 96.31 100 ARG A C 1
ATOM 718 O O . ARG A 1 100 ? -18.170 -6.246 10.377 1.00 96.31 100 ARG A O 1
ATOM 725 N N . ALA A 1 101 ? -18.788 -6.101 12.529 1.00 95.12 101 ALA A N 1
ATOM 726 C CA . ALA A 1 101 ? -18.347 -4.716 12.683 1.00 95.12 101 ALA A CA 1
ATOM 727 C C . ALA A 1 101 ? -16.819 -4.591 12.560 1.00 95.12 101 ALA A C 1
ATOM 729 O O . ALA A 1 101 ? -16.341 -3.662 11.917 1.00 95.12 101 ALA A O 1
ATOM 730 N N . GLY A 1 102 ? -16.060 -5.549 13.103 1.00 96.06 102 GLY A N 1
ATOM 731 C CA . GLY A 1 102 ? -14.605 -5.616 12.939 1.00 96.06 102 GLY A CA 1
ATOM 732 C C . GLY A 1 102 ? -14.174 -5.751 11.475 1.00 96.06 102 GLY A C 1
ATOM 733 O O . GLY A 1 102 ? -13.311 -5.003 11.025 1.00 96.06 102 GLY A O 1
ATOM 734 N N . LEU A 1 103 ? -14.824 -6.631 10.705 1.00 97.31 103 LEU A N 1
ATOM 735 C CA . LEU A 1 103 ? -14.562 -6.781 9.267 1.00 97.31 103 LEU A CA 1
ATOM 736 C C . LEU A 1 103 ? -14.876 -5.504 8.481 1.00 97.31 103 LEU A C 1
ATOM 738 O O . LEU A 1 103 ? -14.119 -5.136 7.588 1.00 97.31 103 LEU A O 1
ATOM 742 N N . VAL A 1 104 ? -15.962 -4.805 8.827 1.00 97.44 104 VAL A N 1
ATOM 743 C CA . VAL A 1 104 ? -16.308 -3.519 8.201 1.00 97.44 104 VAL A CA 1
ATOM 744 C C . VAL A 1 104 ? -15.267 -2.447 8.527 1.00 97.44 104 VAL A C 1
ATOM 746 O O . VAL A 1 104 ? -14.862 -1.721 7.623 1.00 97.44 104 VAL A O 1
ATOM 749 N N . LEU A 1 105 ? -14.797 -2.359 9.778 1.00 97.31 105 LEU A N 1
ATOM 750 C CA . LEU A 1 105 ? -13.714 -1.441 10.154 1.00 97.31 105 LEU A CA 1
ATOM 751 C C . LEU A 1 105 ? -12.437 -1.737 9.367 1.00 97.31 105 LEU A C 1
ATOM 753 O O . LEU A 1 105 ? -11.847 -0.823 8.799 1.00 97.31 105 LEU A O 1
ATOM 757 N N . LEU A 1 106 ? -12.046 -3.011 9.285 1.00 96.94 106 LEU A N 1
ATOM 758 C CA . LEU A 1 106 ? -10.866 -3.425 8.536 1.00 96.94 106 LEU A CA 1
ATOM 759 C C . LEU A 1 106 ? -10.997 -3.067 7.052 1.00 96.94 106 LEU A C 1
ATOM 761 O O . LEU A 1 106 ? -10.096 -2.449 6.496 1.00 96.94 106 LEU A O 1
ATOM 765 N N . ALA A 1 107 ? -12.127 -3.396 6.422 1.00 97.62 107 ALA A N 1
ATOM 766 C CA . ALA A 1 107 ? -12.378 -3.059 5.023 1.00 97.62 107 ALA A CA 1
ATOM 767 C C . ALA A 1 107 ? -12.330 -1.541 4.787 1.00 97.62 107 ALA A C 1
ATOM 769 O O . ALA A 1 107 ? -11.722 -1.086 3.820 1.00 97.62 107 ALA A O 1
ATOM 770 N N . LEU A 1 108 ? -12.913 -0.757 5.698 1.00 97.81 108 LEU A N 1
ATOM 771 C CA . LEU A 1 108 ? -12.905 0.702 5.630 1.00 97.81 108 LEU A CA 1
ATOM 772 C C . LEU A 1 108 ? -11.486 1.277 5.719 1.00 97.81 108 LEU A C 1
ATOM 774 O O . LEU A 1 108 ? -11.148 2.178 4.959 1.00 97.81 108 LEU A O 1
ATOM 778 N N . TRP A 1 109 ? -10.658 0.771 6.633 1.00 97.81 109 TRP A N 1
ATOM 779 C CA . TRP A 1 109 ? -9.285 1.253 6.825 1.00 97.81 109 TRP A CA 1
ATOM 780 C C . TRP A 1 109 ? -8.326 0.781 5.736 1.00 97.81 109 TRP A C 1
ATOM 782 O O . TRP A 1 109 ? -7.360 1.472 5.425 1.00 97.81 109 TRP A O 1
ATOM 792 N N . MET A 1 110 ? -8.587 -0.386 5.146 1.00 96.50 110 MET A N 1
ATOM 793 C CA . MET A 1 110 ? -7.785 -0.909 4.044 1.00 96.50 110 MET A CA 1
ATOM 794 C C . MET A 1 110 ? -8.131 -0.249 2.711 1.00 96.50 110 MET A C 1
ATOM 796 O O . MET A 1 110 ? -7.253 -0.155 1.858 1.00 96.50 110 MET A O 1
ATOM 800 N N . ALA A 1 111 ? -9.358 0.253 2.528 1.00 96.12 111 ALA A N 1
ATOM 801 C CA . ALA A 1 111 ? -9.800 0.816 1.254 1.00 96.12 111 ALA A CA 1
ATOM 802 C C . ALA A 1 111 ? -8.850 1.897 0.689 1.00 96.12 111 ALA A C 1
ATOM 804 O O . ALA A 1 111 ? -8.442 1.749 -0.466 1.00 96.12 111 ALA A O 1
ATOM 805 N N . PRO A 1 112 ? -8.401 2.921 1.448 1.00 94.94 112 PRO A N 1
ATOM 806 C CA . PRO A 1 112 ? -7.448 3.898 0.920 1.00 94.94 112 PRO A CA 1
ATOM 807 C C . PRO A 1 112 ? -6.130 3.267 0.465 1.00 94.94 112 PRO A C 1
ATOM 809 O O . PRO A 1 112 ? -5.590 3.657 -0.563 1.00 94.94 112 PRO A O 1
ATOM 812 N N . VAL A 1 113 ? -5.617 2.281 1.205 1.00 92.12 113 VAL A N 1
ATOM 813 C CA . VAL A 1 113 ? -4.346 1.607 0.894 1.00 92.12 113 VAL A CA 1
ATOM 814 C C . VAL A 1 113 ? -4.486 0.709 -0.335 1.00 92.12 113 VAL A C 1
ATOM 816 O O . VAL A 1 113 ? -3.581 0.650 -1.158 1.00 92.12 113 VAL A O 1
ATOM 819 N N . THR A 1 114 ? -5.627 0.033 -0.489 1.00 91.69 114 THR A N 1
ATOM 820 C CA . THR A 1 114 ? -5.904 -0.856 -1.625 1.00 91.69 114 THR A CA 1
ATOM 821 C C . THR A 1 114 ? -6.088 -0.095 -2.939 1.00 91.69 114 THR A C 1
ATOM 823 O O . THR A 1 114 ? -5.669 -0.587 -3.983 1.00 91.69 114 THR A O 1
ATOM 826 N N . PHE A 1 115 ? -6.716 1.084 -2.905 1.00 90.56 115 PHE A N 1
ATOM 827 C CA . PHE A 1 115 ? -6.974 1.892 -4.106 1.00 90.56 115 PHE A CA 1
ATOM 828 C C . PHE A 1 115 ? -5.940 3.010 -4.336 1.00 90.56 115 PHE A C 1
ATOM 830 O O . PHE A 1 115 ? -5.911 3.625 -5.407 1.00 90.56 115 PHE A O 1
ATOM 837 N N . GLY A 1 116 ? -5.099 3.283 -3.340 1.00 88.50 116 GLY A N 1
ATOM 838 C CA . GLY A 1 116 ? -3.993 4.227 -3.423 1.00 88.50 116 GLY A CA 1
ATOM 839 C C . GLY A 1 116 ? -2.788 3.679 -4.196 1.00 88.50 116 GLY A C 1
ATOM 840 O O . GLY A 1 116 ? -2.757 2.504 -4.567 1.00 88.50 116 GLY A O 1
ATOM 841 N N . PRO A 1 117 ? -1.779 4.528 -4.457 1.00 87.94 117 PRO A N 1
ATOM 842 C CA . PRO A 1 117 ? -0.532 4.076 -5.051 1.00 87.94 117 PRO A CA 1
ATOM 843 C C . PRO A 1 117 ? 0.282 3.190 -4.089 1.00 87.94 117 PRO A C 1
ATOM 845 O O . PRO A 1 117 ? 0.014 3.149 -2.887 1.00 87.94 117 PRO A O 1
ATOM 848 N N . PRO A 1 118 ? 1.348 2.541 -4.584 1.00 84.50 118 PRO A N 1
ATOM 849 C CA . PRO A 1 118 ? 2.383 1.952 -3.738 1.00 84.50 118 PRO A CA 1
ATOM 850 C C . PRO A 1 118 ? 3.023 3.038 -2.852 1.00 84.50 118 PRO A C 1
ATOM 852 O O . PRO A 1 118 ? 3.632 3.976 -3.362 1.00 84.50 118 PRO A O 1
ATOM 855 N N . ILE A 1 119 ? 2.831 2.945 -1.532 1.00 80.12 119 ILE A N 1
ATOM 856 C CA . ILE A 1 119 ? 3.071 4.058 -0.586 1.00 80.12 119 ILE A CA 1
ATOM 857 C C . ILE A 1 119 ? 4.245 3.865 0.379 1.00 80.12 119 ILE A C 1
ATOM 859 O O . ILE A 1 119 ? 4.655 4.834 1.004 1.00 80.12 119 ILE A O 1
ATOM 863 N N . LEU A 1 120 ? 4.779 2.650 0.532 1.00 69.81 120 LEU A N 1
ATOM 864 C CA . LEU A 1 120 ? 5.895 2.386 1.459 1.00 69.81 120 LEU A CA 1
ATOM 865 C C . LEU A 1 120 ? 7.210 2.080 0.739 1.00 69.81 120 LEU A C 1
ATOM 867 O O . LEU A 1 120 ? 8.266 2.469 1.222 1.00 69.81 120 LEU A O 1
ATOM 871 N N . SER A 1 121 ? 7.151 1.406 -0.411 1.00 77.31 121 SER A N 1
ATOM 872 C CA . SER A 1 121 ? 8.318 1.126 -1.246 1.00 77.31 121 SER A CA 1
ATOM 873 C C . SER A 1 121 ? 7.931 1.082 -2.723 1.00 77.31 121 SER A C 1
ATOM 875 O O . SER A 1 121 ? 6.810 0.699 -3.077 1.00 77.31 121 SER A O 1
ATOM 877 N N . LEU A 1 122 ? 8.881 1.456 -3.581 1.00 79.75 122 LEU A N 1
ATOM 878 C CA . LEU A 1 122 ? 8.784 1.332 -5.034 1.00 79.75 122 LEU A CA 1
ATOM 879 C C . LEU A 1 122 ? 9.243 -0.044 -5.551 1.00 79.75 122 LEU A C 1
ATOM 881 O O . LEU A 1 122 ? 9.203 -0.279 -6.758 1.00 79.75 122 LEU A O 1
ATOM 885 N N . ASP A 1 123 ? 9.596 -0.982 -4.665 1.00 87.19 123 ASP A N 1
ATOM 886 C CA . ASP A 1 123 ? 10.015 -2.348 -5.033 1.00 87.19 123 ASP A CA 1
ATOM 887 C C . ASP A 1 123 ? 8.955 -3.120 -5.829 1.00 87.19 123 ASP A C 1
ATOM 889 O O . ASP A 1 123 ? 9.272 -4.054 -6.565 1.00 87.19 123 ASP A O 1
ATOM 893 N N . VAL A 1 124 ? 7.688 -2.701 -5.752 1.00 88.19 124 VAL A N 1
ATOM 894 C CA . VAL A 1 124 ? 6.613 -3.241 -6.595 1.00 88.19 124 VAL A CA 1
ATOM 895 C C . VAL A 1 124 ? 6.948 -3.158 -8.088 1.00 88.19 124 VAL A C 1
ATOM 897 O O . VAL A 1 124 ? 6.569 -4.042 -8.860 1.00 88.19 124 VAL A O 1
ATOM 900 N N . TYR A 1 125 ? 7.696 -2.131 -8.505 1.00 90.06 125 TYR A N 1
ATOM 901 C CA . TYR A 1 125 ? 8.127 -1.986 -9.889 1.00 90.06 125 TYR A CA 1
ATOM 902 C C . TYR A 1 125 ? 9.237 -2.979 -10.241 1.00 90.06 125 TYR A C 1
ATOM 904 O O . TYR A 1 125 ? 9.233 -3.501 -11.353 1.00 90.06 125 TYR A O 1
ATOM 912 N N . SER A 1 126 ? 10.105 -3.343 -9.290 1.00 92.06 126 SER A N 1
ATOM 913 C CA . SER A 1 126 ? 11.085 -4.429 -9.458 1.00 92.06 126 SER A CA 1
ATOM 914 C C . SER A 1 126 ? 10.387 -5.772 -9.685 1.00 92.06 126 SER A C 1
ATOM 916 O O . SER A 1 126 ? 10.779 -6.543 -10.561 1.00 92.06 126 SER A O 1
ATOM 918 N N . TYR A 1 127 ? 9.287 -6.038 -8.973 1.00 92.25 127 TYR A N 1
ATOM 919 C CA . TYR A 1 127 ? 8.486 -7.251 -9.189 1.00 92.25 127 TYR A CA 1
ATOM 920 C C . TYR A 1 127 ? 7.838 -7.261 -10.574 1.00 92.25 127 TYR A C 1
ATOM 922 O O . TYR A 1 127 ? 7.836 -8.285 -11.261 1.00 92.25 127 TYR A O 1
ATOM 930 N N . ALA A 1 128 ? 7.326 -6.111 -11.017 1.00 92.25 128 ALA A N 1
ATOM 931 C CA . ALA A 1 128 ? 6.739 -5.982 -12.342 1.00 92.25 128 ALA A CA 1
ATOM 932 C C . ALA A 1 128 ? 7.776 -6.137 -13.468 1.00 92.25 128 ALA A C 1
ATOM 934 O O . ALA A 1 128 ? 7.473 -6.757 -14.493 1.00 92.25 128 ALA A O 1
ATOM 935 N N . ALA A 1 129 ? 8.997 -5.630 -13.267 1.00 93.75 129 ALA A N 1
ATOM 936 C CA . ALA A 1 129 ? 10.118 -5.822 -14.180 1.00 93.75 129 ALA A CA 1
ATOM 937 C C . ALA A 1 129 ? 10.496 -7.305 -14.296 1.00 93.75 129 ALA A C 1
ATOM 939 O O . ALA A 1 129 ? 10.546 -7.829 -15.408 1.00 93.75 129 ALA A O 1
ATOM 940 N N . HIS A 1 130 ? 10.637 -8.019 -13.172 1.00 95.19 130 HIS A N 1
ATOM 941 C CA . HIS A 1 130 ? 10.874 -9.468 -13.186 1.00 95.19 130 HIS A CA 1
ATOM 942 C C . HIS A 1 130 ? 9.742 -10.242 -13.873 1.00 95.19 130 HIS A C 1
ATOM 944 O O . HIS A 1 130 ? 10.002 -11.165 -14.643 1.00 95.19 130 HIS A O 1
ATOM 950 N N . GLY A 1 131 ? 8.483 -9.842 -13.667 1.00 94.31 131 GLY A N 1
ATOM 951 C CA . GLY A 1 131 ? 7.346 -10.416 -14.387 1.00 94.31 131 GLY A CA 1
ATOM 952 C C . GLY A 1 131 ? 7.463 -10.257 -15.908 1.00 94.31 131 GLY A C 1
ATOM 953 O O . GLY A 1 131 ? 7.186 -11.205 -16.645 1.00 94.31 131 GLY A O 1
ATOM 954 N N . MET A 1 132 ? 7.930 -9.094 -16.381 1.00 93.88 132 MET A N 1
ATOM 955 C CA . MET A 1 132 ? 8.176 -8.845 -17.807 1.00 93.88 132 MET A CA 1
ATOM 956 C C . MET A 1 132 ? 9.355 -9.654 -18.347 1.00 93.88 132 MET A C 1
ATOM 958 O O . MET A 1 132 ? 9.260 -10.206 -19.442 1.00 93.88 132 MET A O 1
ATOM 962 N N . MET A 1 133 ? 10.444 -9.762 -17.586 1.00 95.00 133 MET A N 1
ATOM 963 C CA . MET A 1 133 ? 11.598 -10.591 -17.949 1.00 95.00 133 MET A CA 1
ATOM 964 C C . MET A 1 133 ? 11.168 -12.042 -18.167 1.00 95.00 133 MET A C 1
ATOM 966 O O . MET A 1 133 ? 11.355 -12.593 -19.249 1.00 95.00 133 MET A O 1
ATOM 970 N N . LEU A 1 134 ? 10.445 -12.613 -17.204 1.00 95.19 134 LEU A N 1
ATOM 971 C CA . LEU A 1 134 ? 9.931 -13.981 -17.293 1.00 95.19 134 LEU A CA 1
ATOM 972 C C . LEU A 1 134 ? 8.926 -14.168 -18.440 1.00 95.19 134 LEU A C 1
ATOM 974 O O . LEU A 1 134 ? 8.870 -15.234 -19.053 1.00 95.19 134 LEU A O 1
ATOM 978 N N . ALA A 1 135 ? 8.121 -13.148 -18.751 1.00 92.38 135 ALA A N 1
ATOM 979 C CA . ALA A 1 135 ? 7.206 -13.175 -19.893 1.00 92.38 135 ALA A CA 1
ATOM 980 C C . ALA A 1 135 ? 7.929 -13.063 -21.250 1.00 92.38 135 ALA A C 1
ATOM 982 O O . ALA A 1 135 ? 7.402 -13.531 -22.257 1.00 92.38 135 ALA A O 1
ATOM 983 N N . THR A 1 136 ? 9.135 -12.491 -21.272 1.00 91.19 136 THR A N 1
ATOM 984 C CA . THR A 1 136 ? 9.997 -12.341 -22.459 1.00 91.19 136 THR A CA 1
ATOM 985 C C . THR A 1 136 ? 11.102 -13.399 -22.536 1.00 91.19 136 THR A C 1
ATOM 987 O O . THR A 1 136 ? 12.000 -13.292 -23.364 1.00 91.19 136 THR A O 1
ATOM 990 N N . SER A 1 137 ? 10.992 -14.470 -21.741 1.00 92.62 137 SER A N 1
ATOM 991 C CA . SER A 1 137 ? 11.957 -15.582 -21.670 1.00 92.62 137 SER A CA 1
ATOM 992 C C . SER A 1 137 ? 13.359 -15.182 -21.194 1.00 92.62 137 SER A C 1
ATOM 994 O O . SER A 1 137 ? 14.320 -15.903 -21.443 1.00 92.62 137 SER A O 1
ATOM 996 N N . LEU A 1 138 ? 13.476 -14.054 -20.491 1.00 94.38 138 LEU A N 1
ATOM 997 C CA . LEU A 1 138 ? 14.677 -13.693 -19.748 1.00 94.38 138 LEU A CA 1
ATOM 998 C C . LEU A 1 138 ? 14.646 -14.361 -18.375 1.00 94.38 138 LEU A C 1
ATOM 1000 O O . LEU A 1 138 ? 13.624 -14.345 -17.682 1.00 94.38 138 LEU A O 1
ATOM 1004 N N . ASP A 1 139 ? 15.786 -14.916 -17.979 1.00 94.50 139 ASP A N 1
ATOM 1005 C CA . ASP A 1 139 ? 15.975 -15.524 -16.669 1.00 94.50 139 ASP A CA 1
ATOM 1006 C C . ASP A 1 139 ? 16.488 -14.473 -15.664 1.00 94.50 139 ASP A C 1
ATOM 1008 O O . ASP A 1 139 ? 17.626 -14.014 -15.785 1.00 94.50 139 ASP A O 1
ATOM 1012 N N . PRO A 1 140 ? 15.679 -14.078 -14.662 1.00 94.50 140 PRO A N 1
ATOM 1013 C CA . PRO A 1 140 ? 16.058 -13.057 -13.692 1.00 94.50 140 PRO A CA 1
ATOM 1014 C C . PRO A 1 140 ? 17.122 -13.525 -12.681 1.00 94.50 140 PRO A C 1
ATOM 1016 O O . PRO A 1 140 ? 17.590 -12.712 -11.885 1.00 94.50 140 PRO A O 1
ATOM 1019 N N . TYR A 1 141 ? 17.518 -14.806 -12.689 1.00 95.88 141 TYR A N 1
ATOM 1020 C CA . TYR A 1 141 ? 18.655 -15.298 -11.900 1.00 95.88 141 TYR A CA 1
ATOM 1021 C C . TYR A 1 141 ? 20.006 -15.121 -12.592 1.00 95.88 141 TYR A C 1
ATOM 1023 O O . TYR A 1 141 ? 21.035 -15.145 -11.924 1.00 95.88 141 TYR A O 1
ATOM 1031 N N . SER A 1 142 ? 20.020 -14.943 -13.913 1.00 95.94 142 SER A N 1
ATOM 1032 C CA . SER A 1 142 ? 21.243 -14.747 -14.704 1.00 95.94 142 SER A CA 1
ATOM 1033 C C . SER A 1 142 ? 21.300 -13.378 -15.384 1.00 95.94 142 SER A C 1
ATOM 1035 O O . SER A 1 142 ? 22.375 -12.907 -15.749 1.00 95.94 142 SER A O 1
ATOM 1037 N N . THR A 1 143 ? 20.153 -12.713 -15.524 1.00 95.62 143 THR A N 1
ATOM 1038 C CA . THR A 1 143 ? 19.997 -11.428 -16.206 1.00 95.62 143 THR A CA 1
ATOM 1039 C C . THR A 1 143 ? 19.349 -10.419 -15.266 1.00 95.62 143 THR A C 1
ATOM 1041 O O . THR A 1 143 ? 18.423 -10.763 -14.541 1.00 95.62 143 THR A O 1
ATOM 1044 N N . ALA A 1 144 ? 19.803 -9.164 -15.289 1.00 94.31 144 ALA A N 1
ATOM 1045 C CA . ALA A 1 144 ? 19.225 -8.081 -14.490 1.00 94.31 144 ALA A CA 1
ATOM 1046 C C . ALA A 1 144 ? 18.150 -7.282 -15.267 1.00 94.31 144 ALA A C 1
ATOM 1048 O O . ALA A 1 144 ? 18.175 -7.267 -16.504 1.00 94.31 144 ALA A O 1
ATOM 1049 N N . PRO A 1 145 ? 17.241 -6.559 -14.579 1.00 93.69 145 PRO A N 1
ATOM 1050 C CA . PRO A 1 145 ? 16.199 -5.740 -15.208 1.00 93.69 145 PRO A CA 1
ATOM 1051 C C . PRO A 1 145 ? 16.691 -4.732 -16.251 1.00 93.69 145 PRO A C 1
ATOM 1053 O O . PRO A 1 145 ? 15.959 -4.418 -17.185 1.00 93.69 145 PRO A O 1
ATOM 1056 N N . VAL A 1 146 ? 17.928 -4.246 -16.141 1.00 93.38 146 VAL A N 1
ATOM 1057 C CA . VAL A 1 146 ? 18.551 -3.337 -17.120 1.00 93.38 146 VAL A CA 1
ATOM 1058 C C . VAL A 1 146 ? 18.622 -3.914 -18.544 1.00 93.38 146 VAL A C 1
ATOM 1060 O O . VAL A 1 146 ? 18.734 -3.150 -19.496 1.00 93.38 146 VAL A O 1
ATOM 1063 N N . ALA A 1 147 ? 18.518 -5.238 -18.711 1.00 92.81 147 ALA A N 1
ATOM 1064 C CA . ALA A 1 147 ? 18.457 -5.887 -20.024 1.00 92.81 147 ALA A CA 1
ATOM 1065 C C . ALA A 1 147 ? 17.102 -5.717 -20.738 1.00 92.81 147 ALA A C 1
ATOM 1067 O O . ALA A 1 147 ? 16.977 -6.040 -21.921 1.00 92.81 147 ALA A O 1
ATOM 1068 N N . LEU A 1 148 ? 16.072 -5.237 -20.035 1.00 91.56 148 LEU A N 1
ATOM 1069 C CA . LEU A 1 148 ? 14.787 -4.903 -20.640 1.00 91.56 148 LEU A CA 1
ATOM 1070 C C . LEU A 1 148 ? 14.931 -3.723 -21.618 1.00 91.56 148 LEU A C 1
ATOM 1072 O O . LEU A 1 148 ? 15.848 -2.912 -21.477 1.00 91.56 148 LEU A O 1
ATOM 1076 N N . PRO A 1 149 ? 14.009 -3.570 -22.591 1.00 88.06 149 PRO A N 1
ATOM 1077 C CA . PRO A 1 149 ? 14.057 -2.460 -23.534 1.00 88.06 149 PRO A CA 1
ATOM 1078 C C . PRO A 1 149 ? 14.168 -1.107 -22.825 1.00 88.06 149 PRO A C 1
ATOM 1080 O O . PRO A 1 149 ? 13.361 -0.786 -21.940 1.00 88.06 149 PRO A O 1
ATOM 1083 N N . LEU A 1 150 ? 15.163 -0.316 -23.238 1.00 82.94 150 LEU A N 1
ATOM 1084 C CA . LEU A 1 150 ? 15.398 1.027 -22.716 1.00 82.94 150 LEU A CA 1
ATOM 1085 C C . LEU A 1 150 ? 14.133 1.879 -22.871 1.00 82.94 150 LEU A C 1
ATOM 1087 O O . LEU A 1 150 ? 13.493 1.882 -23.921 1.00 82.94 150 LEU A O 1
ATOM 1091 N N . GLY A 1 151 ? 13.766 2.584 -21.801 1.00 79.56 151 GLY A N 1
ATOM 1092 C CA . GLY A 1 151 ? 12.565 3.420 -21.766 1.00 79.56 151 GLY A CA 1
ATOM 1093 C C . GLY A 1 151 ? 11.246 2.659 -21.587 1.00 79.56 151 GLY A C 1
ATOM 1094 O O . GLY A 1 151 ? 10.189 3.285 -21.612 1.00 79.56 151 GLY A O 1
ATOM 1095 N N . SER A 1 152 ? 11.261 1.332 -21.391 1.00 84.38 152 SER A N 1
ATOM 1096 C CA . SER A 1 152 ? 10.034 0.616 -21.021 1.00 84.38 152 SER A CA 1
ATOM 1097 C C . SER A 1 152 ? 9.528 1.072 -19.638 1.00 84.38 152 SER A C 1
ATOM 1099 O O . SER A 1 152 ? 10.333 1.210 -18.713 1.00 84.38 152 SER A O 1
ATOM 1101 N N . PRO A 1 153 ? 8.208 1.269 -19.439 1.00 84.69 153 PRO A N 1
ATOM 1102 C CA . PRO A 1 153 ? 7.667 1.732 -18.156 1.00 84.69 153 PRO A CA 1
ATOM 1103 C C . PRO A 1 153 ? 8.066 0.857 -16.960 1.00 84.69 153 PRO A C 1
ATOM 1105 O O . PRO A 1 153 ? 8.163 1.327 -15.831 1.00 84.69 153 PRO A O 1
ATOM 1108 N N . GLN A 1 154 ? 8.290 -0.435 -17.206 1.00 85.00 154 GLN A N 1
ATOM 1109 C CA . GLN A 1 154 ? 8.665 -1.409 -16.191 1.00 85.00 154 GLN A CA 1
ATOM 1110 C C . GLN A 1 154 ? 10.109 -1.235 -15.719 1.00 85.00 154 GLN A C 1
ATOM 1112 O O . GLN A 1 154 ? 10.371 -1.604 -14.587 1.00 85.00 154 GLN A O 1
ATOM 1117 N N . ILE A 1 155 ? 11.029 -0.682 -16.525 1.00 89.50 155 ILE A N 1
ATOM 1118 C CA . ILE A 1 155 ? 12.403 -0.402 -16.070 1.00 89.50 155 ILE A CA 1
ATOM 1119 C C . ILE A 1 155 ? 12.562 1.029 -15.554 1.00 89.50 155 ILE A C 1
ATOM 1121 O O . ILE A 1 155 ? 13.272 1.252 -14.573 1.00 89.50 155 ILE A O 1
ATOM 1125 N N . THR A 1 156 ? 11.876 2.003 -16.160 1.00 89.75 156 THR A N 1
ATOM 1126 C CA . THR A 1 156 ? 11.956 3.407 -15.725 1.00 89.75 156 THR A CA 1
ATOM 1127 C C . THR A 1 156 ? 11.375 3.589 -14.327 1.00 89.75 156 THR A C 1
ATOM 1129 O O . THR A 1 156 ? 11.932 4.343 -13.533 1.00 89.75 156 THR A O 1
ATOM 1132 N N . ALA A 1 157 ? 10.317 2.848 -13.984 1.00 88.81 157 ALA A N 1
ATOM 1133 C CA . ALA A 1 157 ? 9.690 2.902 -12.666 1.00 88.81 157 ALA A CA 1
ATOM 1134 C C . ALA A 1 157 ? 10.499 2.213 -11.555 1.00 88.81 157 ALA A C 1
ATOM 1136 O O . ALA A 1 157 ? 10.285 2.507 -10.381 1.00 88.81 157 ALA A O 1
ATOM 1137 N N . VAL A 1 158 ? 11.428 1.318 -11.905 1.00 90.38 158 VAL A N 1
ATOM 1138 C CA . VAL A 1 158 ? 12.290 0.623 -10.937 1.00 90.38 158 VAL A CA 1
ATOM 1139 C C . VAL A 1 158 ? 13.275 1.611 -10.332 1.00 90.38 158 VAL A C 1
ATOM 1141 O O . VAL A 1 158 ? 13.855 2.435 -11.049 1.00 90.38 158 VAL A O 1
ATOM 1144 N N . ASP A 1 159 ? 13.477 1.501 -9.019 1.00 88.81 159 ASP A N 1
ATOM 1145 C CA . ASP A 1 159 ? 14.542 2.204 -8.310 1.00 88.81 159 ASP A CA 1
ATOM 1146 C C . ASP A 1 159 ? 15.888 1.929 -9.008 1.00 88.81 159 ASP A C 1
ATOM 1148 O O . ASP A 1 159 ? 16.227 0.761 -9.220 1.00 88.81 159 ASP A O 1
ATOM 1152 N N . PRO A 1 160 ? 16.663 2.961 -9.388 1.00 89.69 160 PRO A N 1
ATOM 1153 C CA . PRO A 1 160 ? 17.954 2.786 -10.045 1.00 89.69 160 PRO A CA 1
ATOM 1154 C C . PRO A 1 160 ? 18.870 1.767 -9.369 1.00 89.69 160 PRO A C 1
ATOM 1156 O O . PRO A 1 160 ? 19.564 1.038 -10.078 1.00 89.69 160 PRO A O 1
ATOM 1159 N N . LEU A 1 161 ? 18.837 1.687 -8.033 1.00 89.00 161 LEU A N 1
ATOM 1160 C CA . LEU A 1 161 ? 19.649 0.752 -7.257 1.00 89.00 161 LEU A CA 1
ATOM 1161 C C . LEU A 1 161 ? 19.348 -0.712 -7.615 1.00 89.00 161 LEU A C 1
ATOM 1163 O O . LEU A 1 161 ? 20.247 -1.548 -7.630 1.00 89.00 161 LEU A O 1
ATOM 1167 N N . TRP A 1 162 ? 18.092 -1.019 -7.942 1.00 91.12 162 TRP A N 1
ATOM 1168 C CA . TRP A 1 162 ? 17.631 -2.381 -8.206 1.00 91.12 162 TRP A CA 1
ATOM 1169 C C . TRP A 1 162 ? 17.666 -2.775 -9.684 1.00 91.12 162 TRP A C 1
ATOM 1171 O O . TRP A 1 162 ? 17.494 -3.949 -10.004 1.00 91.12 162 TRP A O 1
ATOM 1181 N N . ARG A 1 163 ? 17.935 -1.842 -10.607 1.00 92.56 163 ARG A N 1
ATOM 1182 C CA . ARG A 1 163 ? 17.932 -2.126 -12.059 1.00 92.56 163 ARG A CA 1
ATOM 1183 C C . ARG A 1 163 ? 19.016 -3.112 -12.487 1.00 92.56 163 ARG A C 1
ATOM 1185 O O . ARG A 1 163 ? 18.836 -3.828 -13.469 1.00 92.56 163 ARG A O 1
ATOM 1192 N N . SER A 1 164 ? 20.139 -3.130 -11.779 1.00 93.56 164 SER A N 1
ATOM 1193 C CA . SER A 1 164 ? 21.283 -4.012 -12.035 1.00 93.56 164 SER A CA 1
ATOM 1194 C C . SER A 1 164 ? 21.316 -5.241 -11.123 1.00 93.56 164 SER A C 1
ATOM 1196 O O . SER A 1 164 ? 22.247 -6.038 -11.218 1.00 93.56 164 SER A O 1
ATOM 1198 N N . SER A 1 165 ? 20.322 -5.411 -10.248 1.00 93.00 165 SER A N 1
ATOM 1199 C CA . SER A 1 165 ? 20.274 -6.524 -9.303 1.00 93.00 165 SER A CA 1
ATOM 1200 C C . SER A 1 165 ? 19.573 -7.739 -9.911 1.00 93.00 165 SER A C 1
ATOM 1202 O O . SER A 1 165 ? 18.574 -7.601 -10.617 1.00 93.00 165 SER A O 1
ATOM 1204 N N . LEU A 1 166 ? 20.100 -8.930 -9.634 1.00 94.31 166 LEU A N 1
ATOM 1205 C CA . LEU A 1 166 ? 19.450 -10.198 -9.969 1.00 94.31 166 LEU A CA 1
ATOM 1206 C C . LEU A 1 166 ? 18.331 -10.491 -8.968 1.00 94.31 166 LEU A C 1
ATOM 1208 O O . LEU A 1 166 ? 18.337 -9.978 -7.849 1.00 94.31 166 LEU A O 1
ATOM 1212 N N . ALA A 1 167 ? 17.379 -11.344 -9.341 1.00 92.06 167 ALA A N 1
ATOM 1213 C CA . ALA A 1 167 ? 16.268 -11.672 -8.460 1.00 92.06 167 ALA A CA 1
ATOM 1214 C C . ALA A 1 167 ? 16.737 -12.424 -7.196 1.00 92.06 167 ALA A C 1
ATOM 1216 O O . ALA A 1 167 ? 17.243 -13.542 -7.305 1.00 92.06 167 ALA A O 1
ATOM 1217 N N . PRO A 1 168 ? 16.466 -11.895 -5.984 1.00 93.12 168 PRO A N 1
ATOM 1218 C CA . PRO A 1 168 ? 16.684 -12.618 -4.729 1.00 93.12 168 PRO A CA 1
ATOM 1219 C C . PRO A 1 168 ? 15.498 -13.532 -4.360 1.00 93.12 168 PRO A C 1
ATOM 1221 O O . PRO A 1 168 ? 15.456 -14.099 -3.270 1.00 93.12 168 PRO A O 1
ATOM 1224 N N . TYR A 1 169 ? 14.483 -13.629 -5.225 1.00 94.00 169 TYR A N 1
ATOM 1225 C CA . TYR A 1 169 ? 13.210 -14.288 -4.930 1.00 94.00 169 TYR A CA 1
ATOM 1226 C C . TYR A 1 169 ? 13.215 -15.757 -5.345 1.00 94.00 169 TYR A C 1
ATOM 1228 O O . TYR A 1 169 ? 13.789 -16.117 -6.367 1.00 94.00 169 TYR A O 1
ATOM 1236 N N . GLY A 1 170 ? 12.510 -16.608 -4.596 1.00 96.00 170 GLY A N 1
ATOM 1237 C CA . GLY A 1 170 ? 12.336 -18.016 -4.958 1.00 96.00 170 GLY A CA 1
ATOM 1238 C C . GLY A 1 170 ? 11.406 -18.233 -6.169 1.00 96.00 170 GLY A C 1
ATOM 1239 O O . GLY A 1 170 ? 10.612 -17.347 -6.509 1.00 96.00 170 GLY A O 1
ATOM 1240 N N . PRO A 1 171 ? 11.420 -19.433 -6.784 1.00 95.50 171 PRO A N 1
ATOM 1241 C CA . PRO A 1 171 ? 10.680 -19.717 -8.018 1.00 95.50 171 PRO A CA 1
ATOM 1242 C C . PRO A 1 171 ? 9.167 -19.478 -7.932 1.00 95.50 171 PRO A C 1
ATOM 1244 O O . PRO A 1 171 ? 8.555 -19.036 -8.900 1.00 95.50 171 PRO A O 1
ATOM 1247 N N . LEU A 1 172 ? 8.553 -19.722 -6.769 1.00 97.00 172 LEU A N 1
ATOM 1248 C CA . LEU A 1 172 ? 7.121 -19.484 -6.564 1.00 97.00 172 LEU A CA 1
ATOM 1249 C C . LEU A 1 172 ? 6.764 -17.995 -6.688 1.00 97.00 172 LEU A C 1
ATOM 1251 O O . LEU A 1 172 ? 5.785 -17.647 -7.342 1.00 97.00 172 LEU A O 1
ATOM 1255 N N . ALA A 1 173 ? 7.571 -17.110 -6.099 1.00 95.94 173 ALA A N 1
ATOM 1256 C CA . ALA A 1 173 ? 7.352 -15.670 -6.196 1.00 95.94 173 ALA A CA 1
ATOM 1257 C C . ALA A 1 173 ? 7.514 -15.186 -7.644 1.00 95.94 173 ALA A C 1
ATOM 1259 O O . ALA A 1 173 ? 6.672 -14.446 -8.150 1.00 95.94 173 ALA A O 1
ATOM 1260 N N . LEU A 1 174 ? 8.535 -15.685 -8.348 1.00 96.06 174 LEU A N 1
ATOM 1261 C CA . LEU A 1 174 ? 8.728 -15.411 -9.773 1.00 96.06 174 LEU A CA 1
ATOM 1262 C C . LEU A 1 174 ? 7.544 -15.893 -10.624 1.00 96.06 174 LEU A C 1
ATOM 1264 O O . LEU A 1 174 ? 7.083 -15.170 -11.510 1.00 96.06 174 LEU A O 1
ATOM 1268 N N . ALA A 1 175 ? 6.994 -17.072 -10.326 1.00 95.69 175 ALA A N 1
ATOM 1269 C CA . ALA A 1 175 ? 5.797 -17.577 -10.993 1.00 95.69 175 ALA A CA 1
ATOM 1270 C C . ALA A 1 175 ? 4.593 -16.645 -10.782 1.00 95.69 175 ALA A C 1
ATOM 1272 O O . ALA A 1 175 ? 3.876 -16.351 -11.739 1.00 95.69 175 ALA A O 1
ATOM 1273 N N . VAL A 1 176 ? 4.413 -16.115 -9.567 1.00 96.69 176 VAL A N 1
ATOM 1274 C CA . VAL A 1 176 ? 3.382 -15.108 -9.276 1.00 96.69 176 VAL A CA 1
ATOM 1275 C C . VAL A 1 176 ? 3.625 -13.827 -10.075 1.00 96.69 176 VAL A C 1
ATOM 1277 O O . VAL A 1 176 ? 2.692 -13.322 -10.693 1.00 96.69 176 VAL A O 1
ATOM 1280 N N . PHE A 1 177 ? 4.858 -13.319 -10.144 1.00 95.12 177 PHE A N 1
ATOM 1281 C CA . PHE A 1 177 ? 5.167 -12.106 -10.914 1.00 95.12 177 PHE A CA 1
ATOM 1282 C C . PHE A 1 177 ? 4.873 -12.280 -12.408 1.00 95.12 177 PHE A C 1
ATOM 1284 O O . PHE A 1 177 ? 4.260 -11.406 -13.027 1.00 95.12 177 PHE A O 1
ATOM 1291 N N . ARG A 1 178 ? 5.233 -13.435 -12.983 1.00 95.19 178 ARG A N 1
ATOM 1292 C CA . ARG A 1 178 ? 4.894 -13.792 -14.369 1.00 95.19 178 ARG A CA 1
ATOM 1293 C C . ARG A 1 178 ? 3.380 -13.901 -14.567 1.00 95.19 178 ARG A C 1
ATOM 1295 O O . ARG A 1 178 ? 2.851 -13.386 -15.553 1.00 95.19 178 ARG A O 1
ATOM 1302 N N . ALA A 1 179 ? 2.671 -14.547 -13.643 1.00 94.88 179 ALA A N 1
ATOM 1303 C CA . ALA A 1 179 ? 1.217 -14.679 -13.703 1.00 94.88 179 ALA A CA 1
ATOM 1304 C C . ALA A 1 179 ? 0.532 -13.305 -13.663 1.00 94.88 179 ALA A C 1
ATOM 1306 O O . ALA A 1 179 ? -0.296 -13.003 -14.516 1.00 94.88 179 ALA A O 1
ATOM 1307 N N . VAL A 1 180 ? 0.935 -12.425 -12.745 1.00 92.62 180 VAL A N 1
ATOM 1308 C CA . VAL A 1 180 ? 0.409 -11.056 -12.672 1.00 92.62 180 VAL A CA 1
ATOM 1309 C C . VAL A 1 180 ? 0.690 -10.300 -13.969 1.00 92.62 180 VAL A C 1
ATOM 1311 O O . VAL A 1 180 ? -0.236 -9.736 -14.544 1.00 92.62 180 VAL A O 1
ATOM 1314 N N . HIS A 1 181 ? 1.923 -10.344 -14.484 1.00 92.44 181 HIS A N 1
ATOM 1315 C CA . HIS A 1 181 ? 2.279 -9.668 -15.735 1.00 92.44 181 HIS A CA 1
ATOM 1316 C C . HIS A 1 181 ? 1.435 -10.150 -16.925 1.00 92.44 181 HIS A C 1
ATOM 1318 O O . HIS A 1 181 ? 0.950 -9.343 -17.719 1.00 92.44 181 HIS A O 1
ATOM 1324 N N . THR A 1 182 ? 1.235 -11.464 -17.051 1.00 91.69 182 THR A N 1
ATOM 1325 C CA . THR A 1 182 ? 0.437 -12.051 -18.139 1.00 91.69 182 THR A CA 1
ATOM 1326 C C . THR A 1 182 ? -1.047 -11.705 -18.019 1.00 91.69 182 THR A C 1
ATOM 1328 O O . THR A 1 182 ? -1.663 -11.342 -19.021 1.00 91.69 182 THR A O 1
ATOM 1331 N N . LEU A 1 183 ? -1.610 -11.720 -16.80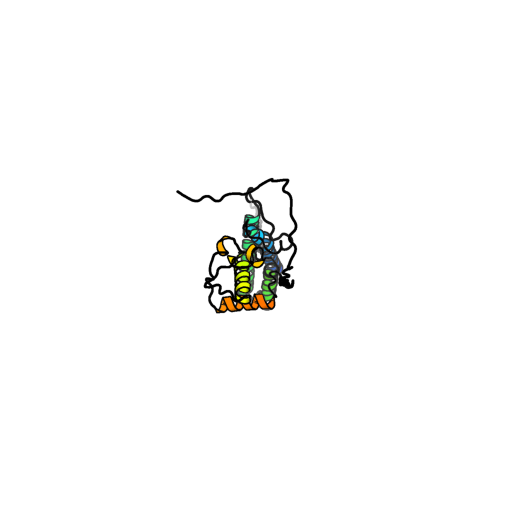6 1.00 92.06 183 LEU A N 1
ATOM 1332 C CA . LEU A 1 183 ? -3.005 -11.343 -16.549 1.00 92.06 183 LEU A CA 1
ATOM 1333 C C . LEU A 1 183 ? -3.269 -9.848 -16.784 1.00 92.06 183 LEU A C 1
ATOM 1335 O O . LEU A 1 183 ? -4.340 -9.482 -17.272 1.00 92.06 183 LEU A O 1
ATOM 1339 N N . THR A 1 184 ? -2.309 -8.973 -16.468 1.00 88.25 184 THR A N 1
ATOM 1340 C CA . THR A 1 184 ? -2.444 -7.522 -16.686 1.00 88.25 184 THR A CA 1
ATOM 1341 C C . THR A 1 184 ? -2.013 -7.074 -18.082 1.00 88.25 184 THR A C 1
ATOM 1343 O O . THR A 1 184 ? -2.206 -5.906 -18.432 1.00 88.25 184 THR A O 1
ATOM 1346 N N . GLY A 1 185 ? -1.435 -7.969 -18.890 1.00 83.38 185 GLY A N 1
ATOM 1347 C CA . GLY A 1 185 ? -0.859 -7.639 -20.195 1.00 83.38 185 GLY A CA 1
ATOM 1348 C C . GLY A 1 185 ? 0.299 -6.642 -20.095 1.00 83.38 185 GLY A C 1
ATOM 1349 O O . GLY A 1 185 ? 0.430 -5.770 -20.953 1.00 83.38 185 GLY A O 1
ATOM 1350 N N . GLY A 1 186 ? 1.071 -6.707 -19.008 1.00 80.31 186 GLY A N 1
ATOM 1351 C CA . GLY A 1 186 ? 2.171 -5.786 -18.717 1.00 80.31 186 GLY A CA 1
ATOM 1352 C C . GLY A 1 186 ? 1.747 -4.395 -18.241 1.00 80.31 186 GLY A C 1
ATOM 1353 O O . GLY A 1 186 ? 2.608 -3.540 -18.032 1.00 80.31 186 GLY A O 1
ATOM 1354 N N . SER A 1 187 ? 0.448 -4.156 -18.037 1.00 79.19 187 SER A N 1
ATOM 1355 C CA . SER A 1 187 ? -0.049 -2.899 -17.475 1.00 79.19 187 SER A CA 1
ATOM 1356 C C . SER A 1 187 ? 0.317 -2.787 -15.996 1.00 79.19 187 SER A C 1
ATOM 1358 O O . SER A 1 187 ? -0.044 -3.652 -15.199 1.00 79.19 187 SER A O 1
ATOM 1360 N N . LEU A 1 188 ? 1.000 -1.703 -15.625 1.00 73.69 188 LEU A N 1
ATOM 1361 C CA . LEU A 1 188 ? 1.388 -1.414 -14.237 1.00 73.69 188 LEU A CA 1
ATOM 1362 C C . LEU A 1 188 ? 0.248 -0.797 -13.409 1.00 73.69 188 LEU A C 1
ATOM 1364 O O . LEU A 1 188 ? 0.239 -0.890 -12.188 1.00 73.69 188 LEU A O 1
ATOM 1368 N N . ILE A 1 189 ? -0.729 -0.187 -14.078 1.00 65.19 189 ILE A N 1
ATOM 1369 C CA . ILE A 1 189 ? -1.966 0.342 -13.496 1.00 65.19 189 ILE A CA 1
ATOM 1370 C C . ILE A 1 189 ? -3.077 -0.447 -14.169 1.00 65.19 189 ILE A C 1
ATOM 1372 O O . ILE A 1 189 ? -3.067 -0.549 -15.393 1.00 65.19 189 ILE A O 1
ATOM 1376 N N . GLY A 1 190 ? -3.968 -1.086 -13.416 1.00 53.34 190 GLY A N 1
ATOM 1377 C CA . GLY A 1 190 ? -4.954 -2.025 -13.956 1.00 53.34 190 GLY A CA 1
ATOM 1378 C C . GLY A 1 190 ? -5.565 -1.589 -15.297 1.00 53.34 190 GLY A C 1
ATOM 1379 O O . GLY A 1 190 ? -6.245 -0.576 -15.384 1.00 53.34 190 GLY A O 1
ATOM 1380 N N . ARG A 1 191 ? -5.328 -2.406 -16.332 1.00 43.22 191 ARG A N 1
ATOM 1381 C CA . ARG A 1 191 ? -5.994 -2.387 -17.644 1.00 43.22 191 ARG A CA 1
ATOM 1382 C C . ARG A 1 191 ? -5.798 -1.127 -18.512 1.00 43.22 191 ARG A C 1
ATOM 1384 O O . ARG A 1 191 ? -6.764 -0.557 -19.004 1.00 43.22 191 ARG A O 1
ATOM 1391 N N . HIS A 1 192 ? -4.557 -0.837 -18.892 1.00 43.03 192 HIS A N 1
ATOM 1392 C CA . HIS A 1 192 ? -4.267 -0.310 -20.229 1.00 43.03 192 HIS A CA 1
ATOM 1393 C C . HIS A 1 192 ? -3.412 -1.338 -20.967 1.00 43.03 192 HIS A C 1
ATOM 1395 O O . HIS A 1 192 ? -2.291 -1.628 -20.564 1.00 43.03 192 HIS A O 1
ATOM 1401 N N . ARG A 1 193 ? -3.947 -1.946 -22.036 1.00 44.75 193 ARG A N 1
ATOM 1402 C CA . ARG A 1 193 ? -3.156 -2.853 -22.880 1.00 44.75 193 ARG A CA 1
ATOM 1403 C C . ARG A 1 193 ? -2.007 -2.051 -23.485 1.00 44.75 193 ARG A C 1
ATOM 1405 O O . ARG A 1 193 ? -2.201 -1.360 -24.485 1.00 44.75 193 ARG A O 1
ATOM 1412 N N . PHE A 1 194 ? -0.818 -2.166 -22.903 1.00 46.59 194 PHE A N 1
ATOM 1413 C CA . PHE A 1 194 ? 0.406 -1.726 -23.545 1.00 46.59 194 PHE A CA 1
ATOM 1414 C C . PHE A 1 194 ? 0.663 -2.688 -24.704 1.00 46.59 194 PHE A C 1
ATOM 1416 O O . PHE A 1 194 ? 1.258 -3.754 -24.557 1.00 46.59 194 PHE A O 1
ATOM 1423 N N . ARG A 1 195 ? 0.110 -2.359 -25.874 1.00 44.59 195 ARG A N 1
ATOM 1424 C CA . ARG A 1 195 ? 0.402 -3.095 -27.096 1.00 44.59 195 ARG A CA 1
ATOM 1425 C C . ARG A 1 195 ? 1.833 -2.742 -27.467 1.00 44.59 195 ARG A C 1
ATOM 1427 O O . ARG A 1 195 ? 2.062 -1.686 -28.049 1.00 44.59 195 ARG A O 1
ATOM 1434 N N . GLN A 1 196 ? 2.780 -3.623 -27.146 1.00 46.97 196 GLN A N 1
ATOM 1435 C CA . GLN A 1 196 ? 4.094 -3.584 -27.773 1.00 46.97 196 GLN A CA 1
ATOM 1436 C C . GLN A 1 196 ? 3.864 -3.713 -29.277 1.00 46.97 196 GLN A C 1
ATOM 1438 O O . GLN A 1 196 ? 3.578 -4.791 -29.799 1.00 46.97 196 GLN A O 1
ATOM 1443 N N . ARG A 1 197 ? 3.884 -2.581 -29.981 1.00 38.41 197 ARG A N 1
ATOM 1444 C CA . ARG A 1 197 ? 3.947 -2.578 -31.433 1.00 38.41 197 ARG A CA 1
ATOM 1445 C C . ARG A 1 197 ? 5.379 -2.990 -31.729 1.00 38.41 197 ARG A C 1
ATOM 1447 O O . ARG A 1 197 ? 6.268 -2.152 -31.781 1.00 38.41 197 ARG A O 1
ATOM 1454 N N . THR A 1 198 ? 5.611 -4.293 -31.839 1.00 44.16 198 THR A N 1
ATOM 1455 C CA . THR A 1 198 ? 6.808 -4.805 -32.488 1.00 44.16 198 THR A CA 1
ATOM 1456 C C . THR A 1 198 ? 6.760 -4.269 -33.910 1.00 44.16 198 THR A C 1
ATOM 1458 O O . THR A 1 198 ? 6.088 -4.809 -34.788 1.00 44.16 198 THR A O 1
ATOM 1461 N N . THR A 1 199 ? 7.412 -3.134 -34.143 1.00 42.75 199 THR A N 1
ATOM 1462 C CA . THR A 1 199 ? 7.820 -2.736 -35.481 1.00 42.75 199 THR A CA 1
ATOM 1463 C C . THR A 1 199 ? 8.802 -3.801 -35.928 1.00 42.75 199 THR A C 1
ATOM 1465 O O . THR A 1 199 ? 10.003 -3.706 -35.710 1.00 42.75 199 THR A O 1
ATOM 1468 N N . ARG A 1 200 ? 8.260 -4.869 -36.520 1.00 36.28 200 ARG A N 1
ATOM 1469 C CA . ARG A 1 200 ? 8.989 -5.723 -37.443 1.00 36.28 200 ARG A CA 1
ATOM 1470 C C . ARG A 1 200 ? 9.435 -4.777 -38.552 1.00 36.28 200 ARG A C 1
ATOM 1472 O O . ARG A 1 200 ? 8.664 -4.470 -39.462 1.00 36.28 200 ARG A O 1
ATOM 1479 N N . THR A 1 201 ? 10.641 -4.236 -38.424 1.00 43.06 201 THR A N 1
ATOM 1480 C CA . THR A 1 201 ? 11.379 -3.637 -39.528 1.00 43.06 201 THR A CA 1
ATOM 1481 C C . THR A 1 201 ? 11.585 -4.760 -40.529 1.00 43.06 201 THR A C 1
ATOM 1483 O O . THR A 1 201 ? 12.539 -5.528 -40.484 1.00 43.06 201 THR A O 1
ATOM 1486 N N . THR A 1 202 ? 10.585 -4.934 -41.386 1.00 41.97 202 THR A N 1
ATOM 1487 C CA . THR A 1 202 ? 10.688 -5.798 -42.549 1.00 41.97 202 THR A CA 1
ATOM 1488 C C . THR A 1 202 ? 11.693 -5.083 -43.430 1.00 41.97 202 THR A C 1
ATOM 1490 O O . THR A 1 202 ? 11.399 -4.004 -43.941 1.00 41.97 202 THR A O 1
ATOM 1493 N N . GLY A 1 203 ? 12.918 -5.607 -43.463 1.00 46.41 203 GLY A N 1
ATOM 1494 C CA . GLY A 1 203 ? 14.024 -5.028 -44.205 1.00 46.41 203 GLY A CA 1
ATOM 1495 C C . GLY A 1 203 ? 13.626 -4.837 -45.660 1.00 46.41 203 GLY A C 1
ATOM 1496 O O . GLY A 1 203 ? 13.528 -5.799 -46.416 1.00 46.41 203 GLY A O 1
ATOM 1497 N N . TRP A 1 204 ? 13.400 -3.586 -46.040 1.00 40.44 204 TRP A N 1
ATOM 1498 C CA . TRP A 1 204 ? 13.438 -3.166 -47.427 1.00 40.44 204 TRP A CA 1
ATOM 1499 C C . TRP A 1 204 ? 14.885 -2.782 -47.716 1.00 40.44 204 TRP A C 1
ATOM 1501 O O . TRP A 1 204 ? 15.346 -1.724 -47.301 1.00 40.44 204 TRP A O 1
ATOM 1511 N 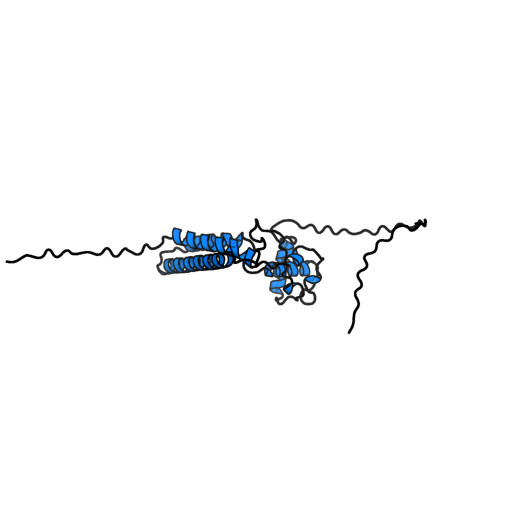N . LEU A 1 205 ? 15.617 -3.682 -48.371 1.00 46.34 205 LEU A N 1
ATOM 1512 C CA . LEU A 1 205 ? 16.877 -3.376 -49.044 1.00 46.34 205 LEU A CA 1
ATOM 1513 C C . LEU A 1 205 ? 16.533 -2.841 -50.442 1.00 46.34 205 LEU A C 1
ATOM 1515 O O . LEU A 1 205 ? 16.098 -3.637 -51.279 1.00 46.34 205 LEU A O 1
ATOM 1519 N N . PRO A 1 206 ? 16.733 -1.549 -50.756 1.00 40.56 206 PRO A N 1
ATOM 1520 C CA . PRO A 1 206 ? 16.684 -1.091 -52.132 1.00 40.56 206 PRO A CA 1
ATOM 1521 C C . PRO A 1 206 ? 18.050 -1.367 -52.767 1.00 40.56 206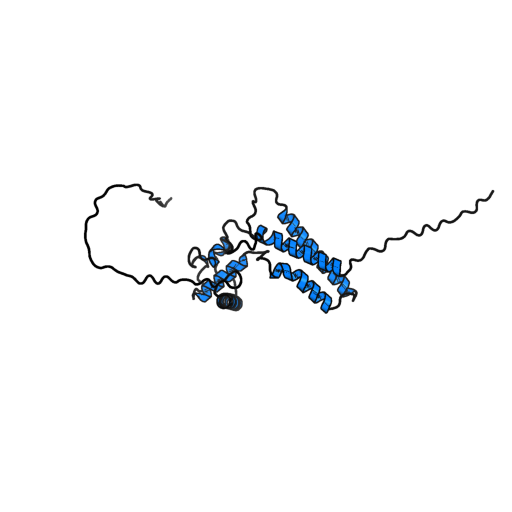 PRO A C 1
ATOM 1523 O O . PRO A 1 206 ? 19.071 -0.798 -52.380 1.00 40.56 206 PRO A O 1
ATOM 1526 N N . ARG A 1 207 ? 18.074 -2.269 -53.750 1.00 44.47 207 ARG A N 1
ATOM 1527 C CA . ARG A 1 207 ? 19.189 -2.379 -54.693 1.00 44.47 207 ARG A CA 1
ATOM 1528 C C . ARG A 1 207 ? 19.214 -1.140 -55.590 1.00 44.47 207 ARG A C 1
ATOM 1530 O O . ARG A 1 207 ? 18.220 -0.853 -56.244 1.00 44.47 207 ARG A O 1
ATOM 1537 N N . GLY A 1 208 ? 20.399 -0.546 -55.716 1.00 40.31 208 GLY A N 1
ATOM 1538 C CA . GLY A 1 208 ? 20.853 0.124 -56.936 1.00 40.31 208 GLY A CA 1
ATOM 1539 C C . GLY A 1 208 ? 20.577 1.624 -57.026 1.00 40.31 208 GLY A C 1
ATOM 1540 O O . GLY A 1 208 ? 19.434 2.054 -57.086 1.00 40.31 208 GLY A O 1
ATOM 1541 N N . GLY A 1 209 ? 21.655 2.405 -57.130 1.00 34.66 209 GLY A N 1
ATOM 1542 C CA . GLY A 1 209 ? 21.598 3.805 -57.548 1.00 34.66 209 GLY A CA 1
ATOM 1543 C C . GLY A 1 209 ? 22.758 4.629 -57.008 1.00 34.66 209 GLY A C 1
ATOM 1544 O O . GLY A 1 209 ? 22.605 5.341 -56.024 1.00 34.66 209 GLY A O 1
ATOM 1545 N N . GLN A 1 210 ? 23.932 4.524 -57.636 1.00 46.81 210 GLN A N 1
ATOM 1546 C CA . GLN A 1 210 ? 25.008 5.493 -57.431 1.00 46.81 210 GLN A CA 1
ATOM 1547 C C . GLN A 1 210 ? 24.580 6.849 -58.008 1.00 46.81 210 GLN A C 1
ATOM 1549 O O . GLN A 1 210 ? 24.360 6.955 -59.211 1.00 46.81 210 GLN A O 1
ATOM 1554 N N . SER A 1 211 ? 24.559 7.898 -57.188 1.00 35.84 211 SER A N 1
ATOM 1555 C CA . SER A 1 211 ? 24.756 9.266 -57.671 1.00 35.84 211 SER A CA 1
ATOM 1556 C C . SER A 1 211 ? 25.287 10.166 -56.558 1.00 35.84 211 SER A C 1
ATOM 1558 O O . SER A 1 211 ? 24.832 10.124 -55.419 1.00 35.84 211 SER A O 1
ATOM 1560 N N . ARG A 1 212 ? 26.305 10.937 -56.942 1.00 37.16 212 ARG A N 1
ATOM 1561 C CA . ARG A 1 212 ? 27.173 11.819 -56.155 1.00 37.16 212 ARG A CA 1
ATOM 1562 C C . ARG A 1 212 ? 26.409 12.778 -55.242 1.00 37.16 212 ARG A C 1
ATOM 1564 O O . ARG A 1 212 ? 25.462 13.419 -55.680 1.00 37.16 212 ARG A O 1
ATOM 1571 N N . VAL A 1 213 ? 26.940 12.970 -54.036 1.00 41.91 213 VAL A N 1
ATOM 1572 C CA . VAL A 1 213 ? 26.632 14.108 -53.163 1.00 41.91 213 VAL A CA 1
ATOM 1573 C C . VAL A 1 213 ? 27.910 14.935 -53.018 1.00 41.91 213 VAL A C 1
ATOM 1575 O O . VAL A 1 213 ? 28.946 14.427 -52.593 1.00 41.91 213 VAL A O 1
ATOM 1578 N N . THR A 1 214 ? 27.847 16.194 -53.445 1.00 38.09 214 THR A N 1
ATOM 1579 C CA . THR A 1 214 ? 28.856 17.239 -53.224 1.00 38.09 214 THR A CA 1
ATOM 1580 C C . THR A 1 214 ? 28.859 17.688 -51.754 1.00 38.09 214 THR A C 1
ATOM 1582 O O . THR A 1 214 ? 27.793 17.718 -51.137 1.00 38.09 214 THR A O 1
ATOM 1585 N N . PRO A 1 215 ? 30.013 18.061 -51.166 1.00 40.56 215 PRO A N 1
ATOM 1586 C CA . PRO A 1 215 ? 30.092 18.415 -49.754 1.00 40.56 215 PRO A CA 1
ATOM 1587 C C . PRO A 1 215 ? 29.928 19.927 -49.542 1.00 40.56 215 PRO A C 1
ATOM 1589 O O . PRO A 1 215 ? 30.655 20.721 -50.133 1.00 40.56 215 PRO A O 1
ATOM 1592 N N . ALA A 1 216 ? 29.025 20.327 -48.647 1.00 35.28 216 ALA A N 1
ATOM 1593 C CA . ALA A 1 216 ? 29.079 21.623 -47.971 1.00 35.28 216 ALA A CA 1
ATOM 1594 C C . ALA A 1 216 ? 28.308 21.551 -46.644 1.00 35.28 216 ALA A C 1
ATOM 1596 O O . ALA A 1 216 ? 27.133 21.194 -46.634 1.00 35.28 216 ALA A O 1
ATOM 1597 N N . GLY A 1 217 ? 28.975 21.909 -45.541 1.00 32.47 217 GLY A N 1
ATOM 1598 C CA . GLY A 1 217 ? 28.340 22.169 -44.244 1.00 32.47 217 GLY A CA 1
ATOM 1599 C C . GLY A 1 217 ? 28.641 21.150 -43.145 1.00 32.47 217 GLY A C 1
ATOM 1600 O O . GLY A 1 217 ? 27.750 20.437 -42.699 1.00 32.47 217 GLY A O 1
ATOM 1601 N N . GLN A 1 218 ? 29.893 21.103 -42.682 1.00 33.41 218 GLN A N 1
ATOM 1602 C CA . GLN A 1 218 ? 30.225 20.561 -41.363 1.00 33.41 218 GLN A CA 1
ATOM 1603 C C . GLN A 1 218 ? 29.722 21.520 -40.273 1.00 33.41 218 GLN A C 1
ATOM 1605 O O . GLN A 1 218 ? 30.116 22.684 -40.268 1.00 33.41 218 GLN A O 1
ATOM 1610 N N . THR A 1 219 ? 28.980 21.001 -39.295 1.00 33.31 219 THR A N 1
ATOM 1611 C CA . THR A 1 219 ? 29.191 21.384 -37.893 1.00 33.31 219 THR A CA 1
ATOM 1612 C C . THR A 1 219 ? 28.951 20.181 -36.987 1.00 33.31 219 THR A C 1
ATOM 1614 O O . THR A 1 219 ? 27.877 19.591 -36.918 1.00 33.31 219 THR A O 1
ATOM 1617 N N . THR A 1 220 ? 30.055 19.807 -36.364 1.00 30.08 220 THR A N 1
ATOM 1618 C CA . THR A 1 220 ? 30.378 18.613 -35.594 1.00 30.08 220 THR A CA 1
ATOM 1619 C C . THR A 1 220 ? 29.875 18.713 -34.157 1.00 30.08 220 THR A C 1
ATOM 1621 O O . THR A 1 220 ? 30.042 19.760 -33.544 1.00 30.08 220 THR A O 1
ATOM 1624 N N . TRP A 1 221 ? 29.412 17.600 -33.578 1.00 27.70 221 TRP A N 1
ATOM 1625 C CA . TRP A 1 221 ? 29.628 17.304 -32.156 1.00 27.70 221 TRP A CA 1
ATOM 1626 C C . TRP A 1 221 ? 29.936 15.813 -31.988 1.00 27.70 221 TRP A C 1
ATOM 1628 O O . TRP A 1 221 ? 29.048 14.974 -31.876 1.00 27.70 221 TRP A O 1
ATOM 1638 N N . THR A 1 222 ? 31.232 15.504 -31.990 1.00 29.77 222 THR A N 1
ATOM 1639 C CA . THR A 1 222 ? 31.799 14.237 -31.525 1.00 29.77 222 THR A CA 1
ATOM 1640 C C . THR A 1 222 ? 32.309 14.483 -30.111 1.00 29.77 222 THR A C 1
ATOM 1642 O O . THR A 1 222 ? 33.180 15.330 -29.925 1.00 29.77 222 THR A O 1
ATOM 1645 N N . VAL A 1 223 ? 31.798 13.754 -29.118 1.00 34.06 223 VAL A N 1
ATOM 1646 C CA . VAL A 1 223 ? 32.401 13.704 -27.778 1.00 34.06 223 VAL A CA 1
ATOM 1647 C C . VAL A 1 223 ? 33.159 12.387 -27.652 1.00 34.06 223 VAL A C 1
ATOM 1649 O O . VAL A 1 223 ? 32.577 11.305 -27.699 1.00 34.06 223 VAL A O 1
ATOM 1652 N N . LEU A 1 224 ? 34.481 12.522 -27.551 1.00 31.69 224 LEU A N 1
ATOM 1653 C CA . LEU A 1 224 ? 35.463 11.477 -27.287 1.00 31.69 224 LEU A CA 1
ATOM 1654 C C . LEU A 1 224 ? 35.329 10.937 -25.856 1.00 31.69 224 LEU A C 1
ATOM 1656 O O . LEU A 1 224 ? 35.330 11.709 -24.900 1.00 31.69 224 LEU A O 1
ATOM 1660 N N . PHE A 1 225 ? 35.335 9.611 -25.718 1.00 29.69 225 PHE A N 1
ATOM 1661 C CA . PHE A 1 225 ? 35.773 8.924 -24.503 1.00 29.69 225 PHE A CA 1
ATOM 1662 C C . PHE A 1 225 ? 37.250 8.553 -24.675 1.00 29.69 225 PHE A C 1
ATOM 1664 O O . PHE A 1 225 ? 37.593 7.789 -25.577 1.00 29.69 225 PHE A O 1
ATOM 1671 N N . LEU A 1 226 ? 38.116 9.077 -23.806 1.00 32.88 226 LEU A N 1
ATOM 1672 C CA . LEU A 1 226 ? 39.498 8.628 -23.659 1.00 32.88 226 LEU A CA 1
ATOM 1673 C C . LEU A 1 226 ? 39.683 8.013 -22.273 1.00 32.88 226 LEU A C 1
ATOM 1675 O O . LEU A 1 226 ? 39.397 8.626 -21.247 1.00 32.88 226 LEU A O 1
ATOM 1679 N N . LEU A 1 227 ? 40.154 6.772 -22.296 1.00 32.31 227 LEU A N 1
ATOM 1680 C CA . LEU A 1 227 ? 40.686 6.021 -21.171 1.00 32.31 227 LEU A CA 1
ATOM 1681 C C . LEU A 1 227 ? 42.105 6.498 -20.820 1.00 32.31 227 LEU A C 1
ATOM 1683 O O . LEU A 1 227 ? 42.892 6.795 -21.718 1.00 32.31 227 LEU A O 1
ATOM 1687 N N . ARG A 1 228 ? 42.428 6.310 -19.529 1.00 32.28 228 ARG A N 1
ATOM 1688 C CA . ARG A 1 228 ? 43.682 5.755 -18.972 1.00 32.28 228 ARG A CA 1
ATOM 1689 C C . ARG A 1 228 ? 44.636 6.736 -18.271 1.00 32.28 228 ARG A C 1
ATOM 1691 O O . ARG A 1 228 ? 45.379 7.455 -18.929 1.00 32.28 228 ARG A O 1
ATOM 1698 N N . ALA A 1 229 ? 44.698 6.623 -16.944 1.00 44.94 229 ALA A N 1
ATOM 1699 C CA . ALA A 1 229 ? 45.889 6.266 -16.158 1.00 44.94 229 ALA A CA 1
ATOM 1700 C C . ALA A 1 229 ? 45.444 5.917 -14.732 1.00 44.94 229 ALA A C 1
ATOM 1702 O O . ALA A 1 229 ? 44.628 6.690 -14.182 1.00 44.94 229 ALA A O 1
#

pLDDT: mean 78.48, std 21.87, range [27.7, 98.25]

Foldseek 3Di:
DDDDDDPPPPPPPPPDPPQDDLVSLLVLLLQLLLLLL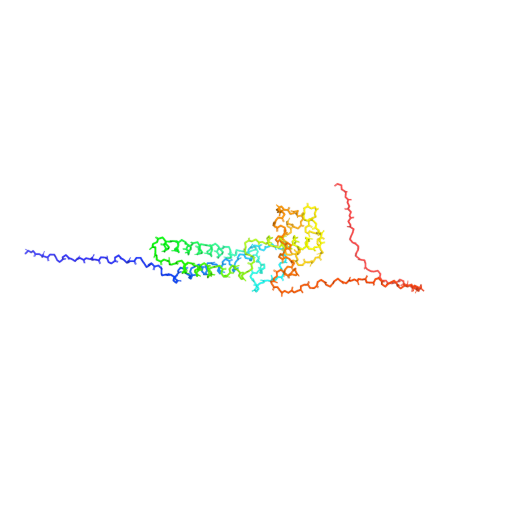QQQLQVQDDPQADAPDCQVVSNPHDDPPDDDCSVVSNVSSVVSNVVSVVSVVVCVVVVNADPVSVVVSVCSNCVSVVSGDPGHHLCLLVLLLLLVCVVVVHQLQVAFSLPPPPPDNSQSNDDPVRRRPRDPDDPVSSVVSVVVCVVQCSDPPRDDNPPPPPPPPPDDDDDDDDDDDDDDDDDDDDDDDDDDD